Protein AF-0000000076061182 (afdb_homodimer)

Solvent-accessible surface area (backbone atoms only — not comparable to full-atom values): 11046 Å² total; per-residue (Å²): 130,83,68,65,7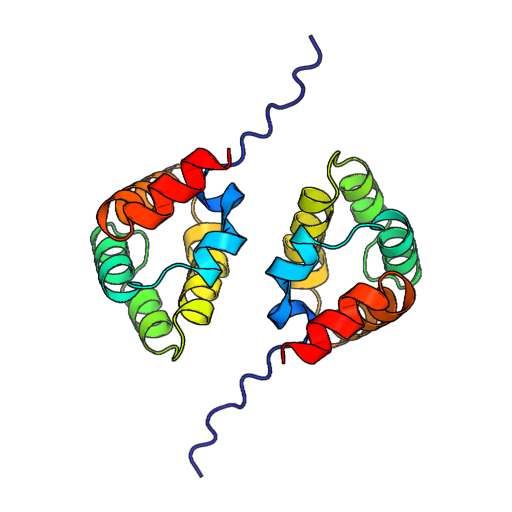2,78,78,76,68,52,69,68,67,69,39,37,57,56,47,32,70,60,59,78,61,56,63,66,50,53,54,48,33,41,72,69,62,61,36,51,70,68,55,47,55,56,43,65,67,43,87,47,61,44,60,30,39,49,51,42,49,70,37,53,58,55,73,34,54,71,68,51,51,51,52,52,47,54,50,38,51,67,73,37,38,68,58,47,55,54,54,61,67,72,103,129,81,70,64,74,78,78,76,66,54,69,70,68,70,41,37,56,57,50,32,70,62,60,78,62,55,64,66,50,52,53,49,34,40,72,66,61,62,37,50,72,67,55,49,55,58,43,67,68,43,88,47,60,45,59,32,40,48,52,40,50,71,37,53,59,57,73,34,54,71,68,51,50,51,51,52,48,54,49,38,52,68,73,37,40,69,59,48,55,55,54,63,66,73,103

Sequence (190 aa):
ESRTPNFYEHFVDKHQCDLIKRVSNIGPILDNLLKEQIIQREDYDTIRAIPTTQEKMRTLYSGPLNAGGHACKDIFYKILEEDESFLVADLKRTEESRTPNFYEHFVDKHQCDLIKRVSNIGPILDNLLKEQIIQREDYDTIRAIPTTQEKMRTLYSGPLNAGGHACKDIFYKILEEDESFLVADLKRTE

pLDDT: mean 92.07, std 14.81, range [29.94, 98.75]

InterPro domains:
  IPR001315 CARD domain [PF00619] (10-92)
  IPR001315 CARD domain [PS50209] (4-95)
  IPR011029 Death-like domain superfamily [G3DSA:1.10.533.10] (10-93)
  IPR011029 Death-like domain superfamily [SSF47986] (10-91)
  IPR033516 CARD8/ASC/NALP1, CARD domain [cd08330] (10-92)
  IPR051249 NLRP Inflammasome [PTHR46985] (9-92)

Radius of gyration: 17.83 Å; Cα contacts (8 Å, |Δi|>4): 142; chains: 2; bounding box: 64×46×38 Å

Secondary structure (DSSP, 8-state):
----------HHHHTHHHHHHH---HHHHHHHHHHTTSS-HHHHHHHHTSS-HHHHHHHHHHTHHHHS-HHHHHHHHHHHHHHSHHHHHHHHHT-/----------HHHHTHHHHHHH---HHHHHHHHHHTTSS-HHHHHHHHTSS-HHHHHHHHHHTHHHHS-HHHHHHHHHHHHHHSHHHHHHHHHT-

Nearest PDB structures (foldseek):
  5gpq-assembly1_A  TM=9.629E-01  e=6.741E-05  Escherichia coli O157:H7
  6k9f-assembly1_B  TM=9.409E-01  e=1.396E-03  Homo sapiens
  4irl-assembly3_C  TM=9.350E-01  e=4.044E-03  Escherichia coli K-12
  2nz7-assembly1_B  TM=8.227E-01  e=4.426E-02  Homo sapiens
  4jqw-assembly1_A  TM=7.868E-01  e=4.196E-02  Homo sapiens

Structure (mmCIF, N/CA/C/O backbone):
data_AF-0000000076061182-model_v1
#
loop_
_entity.id
_entity.type
_entity.pdbx_description
1 polymer 'CARD domain-containing protein'
#
loop_
_atom_site.group_PDB
_atom_site.id
_atom_site.type_symbol
_atom_site.label_atom_id
_atom_site.label_alt_id
_atom_site.label_comp_id
_atom_site.label_asym_id
_atom_site.label_entity_id
_atom_site.label_seq_id
_atom_site.pdbx_PDB_ins_code
_atom_site.Cartn_x
_atom_site.Cartn_y
_atom_site.Cartn_z
_atom_site.occupancy
_atom_site.B_iso_or_equiv
_atom_site.auth_seq_id
_atom_site.auth_comp_id
_atom_site.auth_asym_id
_atom_site.auth_atom_id
_atom_site.pdbx_PDB_model_num
ATOM 1 N N . GLU A 1 1 ? -33.438 6.055 0.742 1 30.08 1 GLU A N 1
ATOM 2 C CA . GLU A 1 1 ? -32.5 4.953 0.972 1 30.08 1 GLU A CA 1
ATOM 3 C C . GLU A 1 1 ? -31.078 5.355 0.634 1 30.08 1 GLU A C 1
ATOM 5 O O . GLU A 1 1 ? -30.766 5.621 -0.527 1 30.08 1 GLU A O 1
ATOM 10 N N . SER A 1 2 ? -30.438 6.176 1.339 1 36.31 2 SER A N 1
ATOM 11 C CA . SER A 1 2 ? -29.156 6.852 1.143 1 36.31 2 SER A CA 1
ATOM 12 C C . SER A 1 2 ? -28.047 5.852 0.83 1 36.31 2 SER A C 1
ATOM 14 O O . SER A 1 2 ? -27.766 4.961 1.634 1 36.31 2 SER A O 1
ATOM 16 N N . ARG A 1 3 ? -28.125 5.242 -0.278 1 34.81 3 ARG A N 1
ATOM 17 C CA . ARG A 1 3 ? -27.219 4.207 -0.764 1 34.81 3 ARG A CA 1
ATOM 18 C C . ARG A 1 3 ? -25.781 4.52 -0.387 1 34.81 3 ARG A C 1
ATOM 20 O O . ARG A 1 3 ? -25.172 5.441 -0.94 1 34.81 3 ARG A O 1
ATOM 27 N N . THR A 1 4 ? -25.469 4.625 0.819 1 43.97 4 THR A N 1
ATOM 28 C CA . THR A 1 4 ? -24.047 4.652 1.097 1 43.97 4 THR A CA 1
ATOM 29 C C . THR A 1 4 ? -23.281 3.77 0.11 1 43.97 4 THR A C 1
ATOM 31 O O . THR A 1 4 ? -23.594 2.586 -0.038 1 43.97 4 THR A O 1
ATOM 34 N N . PRO A 1 5 ? -22.938 4.262 -1.044 1 46.81 5 PRO A N 1
ATOM 35 C CA . PRO A 1 5 ? -22.281 3.396 -2.025 1 46.81 5 PRO A CA 1
ATOM 36 C C . PRO A 1 5 ? -21.391 2.338 -1.378 1 46.81 5 PRO A C 1
ATOM 38 O O . PRO A 1 5 ? -20.609 2.65 -0.473 1 46.81 5 PRO A O 1
ATOM 41 N N . ASN A 1 6 ? -21.953 1.171 -1.097 1 49.09 6 ASN A N 1
ATOM 42 C CA . ASN A 1 6 ? -21.188 0.032 -0.587 1 49.09 6 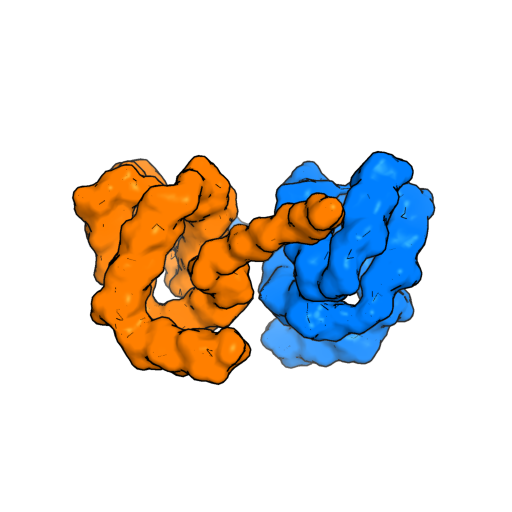ASN A CA 1
ATOM 43 C C . ASN A 1 6 ? -19.812 -0.058 -1.232 1 49.09 6 ASN A C 1
ATOM 45 O O . ASN A 1 6 ? -19.703 -0.317 -2.432 1 49.09 6 ASN A O 1
ATOM 49 N N . PHE A 1 7 ? -18.859 0.941 -0.959 1 56.59 7 PHE A N 1
ATOM 50 C CA . PHE A 1 7 ? -17.516 0.885 -1.534 1 56.59 7 PHE A CA 1
ATOM 51 C C . PHE A 1 7 ? -16.891 -0.479 -1.294 1 56.59 7 PHE A C 1
ATOM 53 O O . PHE A 1 7 ? -16.422 -0.767 -0.189 1 56.59 7 PHE A O 1
ATOM 60 N N . TYR A 1 8 ? -17.5 -1.495 -1.888 1 69.75 8 TYR A N 1
ATOM 61 C CA . TYR A 1 8 ? -16.906 -2.824 -1.788 1 69.75 8 TYR A CA 1
ATOM 62 C C . TYR A 1 8 ? -15.438 -2.793 -2.189 1 69.75 8 TYR A C 1
ATOM 64 O O . TYR A 1 8 ? -15.094 -2.34 -3.285 1 69.75 8 TYR A O 1
ATOM 72 N N . GLU A 1 9 ? -14.594 -2.883 -1.235 1 87.19 9 GLU A N 1
ATOM 73 C CA . GLU A 1 9 ? -13.164 -3.037 -1.488 1 87.19 9 GLU A CA 1
ATOM 74 C C . GLU A 1 9 ? -12.797 -4.504 -1.713 1 87.19 9 GLU A C 1
ATOM 76 O O . GLU A 1 9 ? -13.195 -5.371 -0.934 1 87.19 9 GLU A O 1
ATOM 81 N N . HIS A 1 10 ? -12.242 -4.789 -2.84 1 93.62 10 HIS A N 1
ATOM 82 C CA . HIS A 1 10 ? -11.844 -6.156 -3.148 1 93.62 10 HIS A CA 1
ATOM 83 C C . HIS A 1 10 ? -10.875 -6.695 -2.102 1 93.62 10 HIS A C 1
ATOM 85 O O . HIS A 1 10 ? -10.023 -5.957 -1.598 1 93.62 10 HIS A O 1
ATOM 91 N N . PHE A 1 11 ? -10.945 -7.965 -1.829 1 96.19 11 PHE A N 1
ATOM 92 C CA . PHE A 1 11 ? -10.156 -8.648 -0.812 1 96.19 11 PHE A CA 1
ATOM 93 C C . PHE A 1 11 ? -8.68 -8.328 -0.971 1 96.19 11 PHE A C 1
ATOM 95 O O . PHE A 1 11 ? -7.996 -8.016 0.009 1 96.19 11 PHE A O 1
ATOM 102 N N . VAL A 1 12 ? -8.148 -8.32 -2.195 1 97.38 12 VAL A N 1
ATOM 103 C CA . VAL A 1 12 ? -6.707 -8.172 -2.396 1 97.38 12 VAL A CA 1
ATOM 104 C C . VAL A 1 12 ? -6.316 -6.707 -2.227 1 97.38 12 VAL A C 1
ATOM 106 O O . VAL A 1 12 ? -5.148 -6.395 -1.967 1 97.38 12 VAL A O 1
ATOM 109 N N . ASP A 1 13 ? -7.266 -5.82 -2.455 1 93.69 13 ASP A N 1
ATOM 110 C CA . ASP A 1 13 ? -7 -4.414 -2.17 1 93.69 13 ASP A CA 1
ATOM 111 C C . ASP A 1 13 ? -7.039 -4.141 -0.668 1 93.69 13 ASP A C 1
ATOM 113 O O . ASP A 1 13 ? -6.195 -3.41 -0.142 1 93.69 13 ASP A O 1
ATOM 117 N N . LYS A 1 14 ? -8.023 -4.766 -0.084 1 92.5 14 LYS A N 1
ATOM 118 C CA . LYS A 1 14 ? -8.195 -4.594 1.354 1 92.5 14 LYS A CA 1
ATOM 119 C C . LYS A 1 14 ? -6.957 -5.059 2.117 1 92.5 14 LYS A C 1
ATOM 121 O O . LYS A 1 14 ? -6.574 -4.449 3.117 1 92.5 14 LYS A O 1
ATOM 126 N N . HIS A 1 15 ? -6.352 -6.047 1.702 1 96.88 15 HIS A N 1
ATOM 127 C CA . HIS A 1 15 ? -5.234 -6.648 2.42 1 96.88 15 HIS A CA 1
ATOM 128 C C . HIS A 1 15 ? -3.918 -6.414 1.686 1 96.88 15 HIS A C 1
ATOM 130 O O . HIS A 1 15 ? -2.977 -7.195 1.822 1 96.88 15 HIS A O 1
ATOM 136 N N . GLN A 1 16 ? -3.879 -5.375 0.89 1 96.5 16 GLN A N 1
ATOM 137 C CA . GLN A 1 16 ? -2.703 -5.062 0.084 1 96.5 16 GLN A CA 1
ATOM 138 C C . GLN A 1 16 ? -1.442 -5.027 0.942 1 96.5 16 GLN A C 1
ATOM 140 O O . GLN A 1 16 ? -0.442 -5.668 0.609 1 96.5 16 GLN A O 1
ATOM 145 N N . CYS A 1 17 ? -1.45 -4.336 2.074 1 96.5 17 CYS A N 1
ATOM 146 C CA . CYS A 1 17 ? -0.283 -4.195 2.938 1 96.5 17 CYS A CA 1
ATOM 147 C C . CYS A 1 17 ? 0.179 -5.551 3.457 1 96.5 17 CYS A C 1
ATOM 149 O O . CYS A 1 17 ? 1.37 -5.863 3.412 1 96.5 17 CYS A O 1
ATOM 151 N N . ASP A 1 18 ? -0.753 -6.402 3.869 1 97.44 18 ASP A N 1
ATOM 152 C CA . ASP A 1 18 ? -0.406 -7.738 4.352 1 97.44 18 ASP A CA 1
ATOM 153 C C . ASP A 1 18 ? 0.2 -8.586 3.234 1 97.44 18 ASP A C 1
ATOM 155 O O . ASP A 1 18 ? 1.177 -9.305 3.453 1 97.44 18 ASP A O 1
ATOM 159 N N . LEU A 1 19 ? -0.35 -8.477 2.137 1 98.31 19 LEU A N 1
ATOM 160 C CA . LEU A 1 19 ? 0.136 -9.266 1.01 1 98.31 19 LEU A CA 1
ATOM 161 C C . LEU A 1 19 ? 1.541 -8.828 0.607 1 98.31 19 LEU A C 1
ATOM 163 O O . LEU A 1 19 ? 2.4 -9.672 0.334 1 98.31 19 LEU A O 1
ATOM 167 N N . ILE A 1 20 ? 1.807 -7.594 0.606 1 97.88 20 ILE A N 1
ATOM 168 C CA . ILE A 1 20 ? 3.125 -7.066 0.268 1 97.88 20 ILE A CA 1
ATOM 169 C C . ILE A 1 20 ? 4.152 -7.551 1.29 1 97.88 20 ILE A C 1
ATOM 171 O O . ILE A 1 20 ? 5.277 -7.895 0.93 1 97.88 20 ILE A O 1
ATOM 175 N N . LYS A 1 21 ? 3.742 -7.641 2.443 1 96.81 21 LYS A N 1
ATOM 176 C CA . LYS A 1 21 ? 4.691 -7.941 3.512 1 96.81 21 LYS A CA 1
ATOM 177 C C . LYS A 1 21 ? 4.84 -9.445 3.707 1 96.81 21 LYS A C 1
ATOM 179 O O . LYS A 1 21 ? 5.902 -9.922 4.113 1 96.81 21 LYS A O 1
ATOM 184 N N . ARG A 1 22 ? 3.85 -10.148 3.422 1 98.06 22 ARG A N 1
ATOM 185 C CA . ARG A 1 22 ? 3.828 -11.5 3.971 1 98.06 22 ARG A CA 1
ATOM 186 C C . ARG A 1 22 ? 3.883 -12.547 2.857 1 98.06 22 ARG A C 1
ATOM 188 O O . ARG A 1 22 ? 4.172 -13.719 3.111 1 98.06 22 ARG A O 1
ATOM 195 N N . VAL A 1 23 ? 3.555 -12.164 1.676 1 98.38 23 VAL A N 1
ATOM 196 C CA . VAL A 1 23 ? 3.711 -13.125 0.59 1 98.38 23 VAL A CA 1
ATOM 197 C C . VAL A 1 23 ? 5.152 -13.625 0.549 1 98.38 23 VAL A C 1
ATOM 199 O O . VAL A 1 23 ? 6.094 -12.844 0.66 1 98.38 23 VAL A O 1
ATOM 202 N N . SER A 1 24 ? 5.352 -14.93 0.356 1 96.25 24 SER A N 1
ATOM 203 C CA . SER A 1 24 ? 6.68 -15.531 0.365 1 96.25 24 SER A CA 1
ATOM 204 C C . SER A 1 24 ? 7.008 -16.172 -0.982 1 96.25 24 SER A C 1
ATOM 206 O O . SER A 1 24 ? 8.141 -16.078 -1.455 1 96.25 24 SER A O 1
ATOM 208 N N . ASN A 1 25 ? 6.07 -16.797 -1.626 1 95.62 25 ASN A N 1
ATOM 209 C CA . ASN A 1 25 ? 6.297 -17.562 -2.854 1 95.62 25 ASN A CA 1
ATOM 210 C C . ASN A 1 25 ? 5.895 -16.75 -4.086 1 95.62 25 ASN A C 1
ATOM 212 O O . ASN A 1 25 ? 5.074 -17.203 -4.887 1 95.62 25 ASN A O 1
ATOM 216 N N . ILE A 1 26 ? 6.582 -15.727 -4.355 1 98 26 ILE A N 1
ATOM 217 C CA . ILE A 1 26 ? 6.211 -14.797 -5.418 1 98 26 ILE A CA 1
ATOM 218 C C . ILE A 1 26 ? 6.508 -15.422 -6.777 1 98 26 ILE A C 1
ATOM 220 O O . ILE A 1 26 ? 5.844 -15.109 -7.77 1 98 26 ILE A O 1
ATOM 224 N N . GLY A 1 27 ? 7.457 -16.328 -6.875 1 97.5 27 GLY A N 1
ATOM 225 C CA . GLY A 1 27 ? 7.805 -16.969 -8.133 1 97.5 27 GLY A CA 1
ATOM 226 C C . GLY A 1 27 ? 6.625 -17.656 -8.789 1 97.5 27 GLY A C 1
ATOM 227 O O . GLY A 1 27 ? 6.195 -17.266 -9.875 1 97.5 27 GLY A O 1
ATOM 228 N N . PRO A 1 28 ? 6.09 -18.672 -8.117 1 98.31 28 PRO A N 1
ATOM 229 C CA . PRO A 1 28 ? 4.906 -19.344 -8.656 1 98.31 28 PRO A CA 1
ATOM 230 C C . PRO A 1 28 ? 3.75 -18.391 -8.922 1 98.31 28 PRO A C 1
ATOM 232 O O . PRO A 1 28 ? 3 -18.578 -9.891 1 98.31 28 PRO A O 1
ATOM 235 N N . ILE A 1 29 ? 3.58 -17.406 -8.148 1 98.69 29 ILE A N 1
ATOM 236 C CA . ILE A 1 29 ? 2.518 -16.438 -8.344 1 98.69 29 ILE A CA 1
ATOM 237 C C . ILE A 1 29 ? 2.725 -15.711 -9.672 1 98.69 29 ILE A C 1
ATOM 239 O O . ILE A 1 29 ? 1.799 -15.602 -10.484 1 98.69 29 ILE A O 1
ATOM 243 N N . LEU A 1 30 ? 3.92 -15.266 -9.914 1 98.56 30 LEU A N 1
ATOM 244 C CA . LEU A 1 30 ? 4.23 -14.586 -11.164 1 98.56 30 LEU A CA 1
ATOM 245 C C . LEU A 1 30 ? 4.023 -15.516 -12.359 1 98.56 30 LEU A C 1
ATOM 247 O O . LEU A 1 30 ? 3.506 -15.094 -13.398 1 98.56 30 LEU A O 1
ATOM 251 N N . ASP A 1 31 ? 4.438 -16.766 -12.203 1 98.69 31 ASP A N 1
ATOM 252 C CA . ASP A 1 31 ? 4.234 -17.734 -13.273 1 98.69 31 ASP A CA 1
ATOM 253 C C . ASP A 1 31 ? 2.754 -17.875 -13.617 1 98.69 31 ASP A C 1
ATOM 255 O O . ASP A 1 31 ? 2.387 -17.922 -14.789 1 98.69 31 ASP A O 1
ATOM 259 N N . ASN A 1 32 ? 1.961 -17.906 -12.641 1 98.75 32 ASN A N 1
ATOM 260 C CA . ASN A 1 32 ? 0.53 -18.109 -12.852 1 98.75 32 ASN A CA 1
ATOM 261 C C . ASN A 1 32 ? -0.137 -16.828 -13.375 1 98.75 32 ASN A C 1
ATOM 263 O O . ASN A 1 32 ? -1.062 -16.906 -14.188 1 98.75 32 ASN A O 1
ATOM 267 N N . LEU A 1 33 ? 0.296 -15.703 -12.938 1 98.56 33 LEU A N 1
ATOM 268 C CA . LEU A 1 33 ? -0.218 -14.453 -13.484 1 98.56 33 LEU A CA 1
ATOM 269 C C . LEU A 1 33 ? 0.091 -14.336 -14.977 1 98.56 33 LEU A C 1
ATOM 271 O O . LEU A 1 33 ? -0.728 -13.836 -15.742 1 98.56 33 LEU A O 1
ATOM 275 N N . LEU A 1 34 ? 1.288 -14.805 -15.32 1 98.69 34 LEU A N 1
ATOM 276 C CA . LEU A 1 34 ? 1.665 -14.82 -16.734 1 98.69 34 LEU A CA 1
ATOM 277 C C . LEU A 1 34 ? 0.779 -15.781 -17.516 1 98.69 34 LEU A C 1
ATOM 279 O O . LEU A 1 34 ? 0.284 -15.43 -18.594 1 98.69 34 LEU A O 1
ATOM 283 N N . LYS A 1 35 ? 0.639 -16.891 -16.953 1 98.56 35 LYS A N 1
ATOM 284 C CA . LYS A 1 35 ? -0.192 -17.906 -17.594 1 98.56 35 LYS A CA 1
ATOM 285 C C . LYS A 1 35 ? -1.616 -17.406 -17.797 1 98.56 35 LYS A C 1
ATOM 287 O O . LYS A 1 35 ? -2.227 -17.672 -18.844 1 98.56 35 LYS A O 1
ATOM 292 N N . GLU A 1 36 ? -2.139 -16.672 -16.859 1 98.25 36 GLU A N 1
ATOM 293 C CA . GLU A 1 36 ? -3.504 -16.156 -16.922 1 98.25 36 GLU A CA 1
ATOM 294 C C . GLU A 1 36 ? -3.574 -14.844 -17.688 1 98.25 36 GLU A C 1
ATOM 296 O O . GLU A 1 36 ? -4.637 -14.219 -17.766 1 98.25 36 GLU A O 1
ATOM 301 N N . GLN A 1 37 ? -2.574 -14.406 -18.141 1 97.12 37 GLN A N 1
ATOM 302 C CA . GLN A 1 37 ? -2.459 -13.227 -18.984 1 97.12 37 GLN A CA 1
ATOM 303 C C . GLN A 1 37 ? -2.822 -11.961 -18.219 1 97.12 37 GLN A C 1
ATOM 305 O O . GLN A 1 37 ? -3.352 -11.008 -18.797 1 97.12 37 GLN A O 1
ATOM 310 N N . ILE A 1 38 ? -2.594 -12.055 -16.953 1 97.81 38 ILE A N 1
ATOM 311 C CA . ILE A 1 38 ? -2.748 -10.867 -16.109 1 97.81 38 ILE A CA 1
ATOM 312 C C . ILE A 1 38 ? -1.541 -9.945 -16.297 1 97.81 38 ILE A C 1
ATOM 314 O O . ILE A 1 38 ? -1.675 -8.727 -16.25 1 97.81 38 ILE A O 1
ATOM 318 N N . ILE A 1 39 ? -0.396 -10.547 -16.422 1 98.19 39 ILE A N 1
ATOM 319 C CA . ILE A 1 39 ? 0.812 -9.82 -16.797 1 98.19 39 ILE A CA 1
ATOM 320 C C . ILE A 1 39 ? 1.382 -10.406 -18.094 1 98.19 39 ILE A C 1
ATOM 322 O O . ILE A 1 39 ? 1.119 -11.562 -18.422 1 98.19 39 ILE A O 1
ATOM 326 N N . GLN A 1 40 ? 2.027 -9.656 -18.828 1 97.62 40 GLN A N 1
ATOM 327 C CA . GLN A 1 40 ? 2.709 -10.102 -20.047 1 97.62 40 GLN A CA 1
ATOM 328 C C . GLN A 1 40 ? 4.172 -10.43 -19.766 1 97.62 40 GLN A C 1
ATOM 330 O O . GLN A 1 40 ? 4.684 -10.125 -18.688 1 97.62 40 GLN A O 1
ATOM 335 N N . ARG A 1 41 ? 4.789 -10.953 -20.766 1 97.75 41 ARG A N 1
ATOM 336 C CA . ARG A 1 41 ? 6.172 -11.398 -20.641 1 97.75 41 ARG A CA 1
ATOM 337 C C . ARG A 1 41 ? 7.074 -10.242 -20.219 1 97.75 41 ARG A C 1
ATOM 339 O O . ARG A 1 41 ? 7.969 -10.422 -19.375 1 97.75 41 ARG A O 1
ATOM 346 N N . GLU A 1 42 ? 6.812 -9.047 -20.688 1 97.06 42 GLU A N 1
ATOM 347 C CA . GLU A 1 42 ? 7.641 -7.895 -20.359 1 97.06 42 GLU A CA 1
ATOM 348 C C . GLU A 1 42 ? 7.547 -7.566 -18.859 1 97.06 42 GLU A C 1
ATOM 350 O O . GLU A 1 42 ? 8.57 -7.359 -18.203 1 97.06 42 GLU A O 1
ATOM 355 N N . ASP A 1 43 ? 6.297 -7.555 -18.391 1 97.06 43 ASP A N 1
ATOM 356 C CA . ASP A 1 43 ? 6.094 -7.316 -16.969 1 97.06 43 ASP A CA 1
ATOM 357 C C . ASP A 1 43 ? 6.734 -8.422 -16.125 1 97.06 43 ASP A C 1
ATOM 359 O O . ASP A 1 43 ? 7.387 -8.148 -15.117 1 97.06 43 ASP A O 1
ATOM 363 N N . TYR A 1 44 ? 6.566 -9.555 -16.547 1 97.88 44 TYR A N 1
ATOM 364 C CA . TYR A 1 44 ? 7.105 -10.719 -15.852 1 97.88 44 TYR A CA 1
ATOM 365 C C . TYR A 1 44 ? 8.617 -10.609 -15.688 1 97.88 44 TYR A C 1
ATOM 367 O O . TYR A 1 44 ? 9.141 -10.734 -14.578 1 97.88 44 TYR A O 1
ATOM 375 N N . ASP A 1 45 ? 9.32 -10.352 -16.703 1 98 45 ASP A N 1
ATOM 376 C CA . ASP A 1 45 ? 10.773 -10.273 -16.688 1 98 45 ASP A CA 1
ATOM 377 C C . ASP A 1 45 ? 11.258 -9.117 -15.812 1 98 45 ASP A C 1
ATOM 379 O O . ASP A 1 45 ? 12.227 -9.258 -15.07 1 98 45 ASP A O 1
ATOM 383 N N . THR A 1 46 ? 10.562 -8.047 -15.961 1 97.38 46 THR A N 1
ATOM 384 C CA . THR A 1 46 ? 10.922 -6.871 -15.18 1 97.38 46 THR A CA 1
ATOM 385 C C . THR A 1 46 ? 10.742 -7.137 -13.688 1 97.38 46 THR A C 1
ATOM 387 O O . THR A 1 46 ? 11.625 -6.824 -12.883 1 97.38 46 THR A O 1
ATOM 390 N N . ILE A 1 47 ? 9.633 -7.738 -13.32 1 97.69 47 ILE A N 1
ATOM 391 C CA . ILE A 1 47 ? 9.328 -7.98 -11.906 1 97.69 47 ILE A CA 1
ATOM 392 C C . ILE A 1 47 ? 10.234 -9.086 -11.367 1 97.69 47 ILE A C 1
ATOM 394 O O . ILE A 1 47 ? 10.727 -9 -10.242 1 97.69 47 ILE A O 1
ATOM 398 N N . ARG A 1 48 ? 10.523 -10.031 -12.172 1 97.62 48 ARG A N 1
ATOM 399 C CA . ARG A 1 48 ? 11.375 -11.141 -11.766 1 97.62 48 ARG A CA 1
ATOM 400 C C . ARG A 1 48 ? 12.789 -10.664 -11.438 1 97.62 48 ARG A C 1
ATOM 402 O O . ARG A 1 48 ? 13.461 -11.234 -10.578 1 97.62 48 ARG A O 1
ATOM 409 N N . ALA A 1 49 ? 13.219 -9.641 -12.031 1 97.19 49 ALA A N 1
ATOM 410 C CA . ALA A 1 49 ? 14.578 -9.141 -11.859 1 97.19 49 ALA A CA 1
ATOM 411 C C . ALA A 1 49 ? 14.711 -8.352 -10.555 1 97.19 49 ALA A C 1
ATOM 413 O O . ALA A 1 49 ? 15.828 -8.086 -10.094 1 97.19 49 ALA A O 1
ATOM 414 N N . ILE A 1 50 ? 13.625 -7.984 -10.016 1 95.56 50 ILE A N 1
ATOM 415 C CA . ILE A 1 50 ? 13.633 -7.246 -8.758 1 95.56 50 ILE A CA 1
ATOM 416 C C . ILE A 1 50 ? 14.117 -8.156 -7.629 1 95.56 50 ILE A C 1
ATOM 418 O O . ILE A 1 50 ? 13.688 -9.305 -7.523 1 95.56 50 ILE A O 1
ATOM 422 N N . PRO A 1 51 ? 15 -7.641 -6.859 1 94.38 51 PRO A N 1
ATOM 423 C CA . PRO A 1 51 ? 15.68 -8.523 -5.914 1 94.38 51 PRO A CA 1
ATOM 424 C C . PRO A 1 51 ? 14.758 -9.031 -4.805 1 94.38 51 PRO A C 1
ATOM 426 O O . PRO A 1 51 ? 14.852 -10.188 -4.398 1 94.38 51 PRO A O 1
ATOM 429 N N . THR A 1 52 ? 13.875 -8.211 -4.148 1 94.25 52 THR A N 1
ATOM 430 C CA . THR A 1 52 ? 13.109 -8.625 -2.977 1 94.25 52 THR A CA 1
ATOM 431 C C . THR A 1 52 ? 11.656 -8.891 -3.346 1 94.25 52 THR A C 1
ATOM 433 O O . THR A 1 52 ? 11.109 -8.234 -4.238 1 94.25 52 THR A O 1
ATOM 436 N N . THR A 1 53 ? 11.047 -9.836 -2.566 1 97.06 53 THR A N 1
ATOM 437 C CA . THR A 1 53 ? 9.648 -10.195 -2.773 1 97.06 53 THR A CA 1
ATOM 438 C C . THR A 1 53 ? 8.734 -9 -2.496 1 97.06 53 THR A C 1
ATOM 440 O O . THR A 1 53 ? 7.754 -8.781 -3.207 1 97.06 53 THR A O 1
ATOM 443 N N . GLN A 1 54 ? 9.078 -8.281 -1.5 1 94.88 54 GLN A N 1
ATOM 444 C CA . GLN A 1 54 ? 8.258 -7.133 -1.143 1 94.88 54 GLN A CA 1
ATOM 445 C C . GLN A 1 54 ? 8.195 -6.121 -2.283 1 94.88 54 GLN A C 1
ATOM 447 O O . GLN A 1 54 ? 7.125 -5.609 -2.615 1 94.88 54 GLN A O 1
ATOM 452 N N . GLU A 1 55 ? 9.312 -5.859 -2.855 1 94.19 55 GLU A N 1
ATOM 453 C CA . GLU A 1 55 ? 9.352 -4.918 -3.971 1 94.19 55 GLU A CA 1
ATOM 454 C C . GLU A 1 55 ? 8.68 -5.5 -5.207 1 94.19 55 GLU A C 1
ATOM 456 O O . GLU A 1 55 ? 8.062 -4.77 -5.988 1 94.19 55 GLU A O 1
ATOM 461 N N . LYS A 1 56 ? 8.797 -6.781 -5.418 1 97.19 56 LYS A N 1
ATOM 462 C CA . LYS A 1 56 ? 8.055 -7.426 -6.5 1 97.19 56 LYS A CA 1
ATOM 463 C C . LYS A 1 56 ? 6.547 -7.234 -6.324 1 97.19 56 LYS A C 1
ATOM 465 O O . LYS A 1 56 ? 5.848 -6.871 -7.27 1 97.19 56 LYS A O 1
ATOM 470 N N . MET A 1 57 ? 6.066 -7.414 -5.109 1 97.69 57 MET A N 1
ATOM 471 C CA . MET A 1 57 ? 4.648 -7.258 -4.793 1 97.69 57 MET A CA 1
ATOM 472 C C . MET A 1 57 ? 4.207 -5.809 -4.98 1 97.69 57 MET A C 1
ATOM 474 O O . MET A 1 57 ? 3.135 -5.551 -5.527 1 97.69 57 MET A O 1
ATOM 478 N N . ARG A 1 58 ? 5.023 -4.902 -4.527 1 94.75 58 ARG A N 1
ATOM 479 C CA . ARG A 1 58 ? 4.707 -3.486 -4.707 1 94.75 58 ARG A CA 1
ATOM 480 C C . ARG A 1 58 ? 4.586 -3.135 -6.184 1 94.75 58 ARG A C 1
ATOM 482 O O . ARG A 1 58 ? 3.682 -2.393 -6.578 1 94.75 58 ARG A O 1
ATOM 489 N N . THR A 1 59 ? 5.5 -3.672 -6.965 1 94.5 59 THR A N 1
ATOM 490 C CA . THR A 1 59 ? 5.484 -3.412 -8.398 1 94.5 59 THR A CA 1
ATOM 491 C C . THR A 1 59 ? 4.246 -4.02 -9.047 1 94.5 59 THR A C 1
ATOM 493 O O . THR A 1 59 ? 3.641 -3.416 -9.938 1 94.5 59 THR A O 1
ATOM 496 N N . LEU A 1 60 ? 3.84 -5.172 -8.633 1 97.19 60 LEU A N 1
ATOM 497 C CA . LEU A 1 60 ? 2.619 -5.809 -9.109 1 97.19 60 LEU A CA 1
ATOM 498 C C . LEU A 1 60 ? 1.398 -4.949 -8.805 1 97.19 60 LEU A C 1
ATOM 500 O O . LEU A 1 60 ? 0.56 -4.715 -9.68 1 97.19 60 LEU A O 1
ATOM 504 N N . TYR A 1 61 ? 1.322 -4.465 -7.605 1 95.12 61 TYR A N 1
ATOM 505 C CA . TYR A 1 61 ? 0.168 -3.693 -7.152 1 95.12 61 TYR A CA 1
ATOM 506 C C . TYR A 1 61 ? 0.126 -2.328 -7.828 1 95.12 61 TYR A C 1
ATOM 508 O O . TYR A 1 61 ? -0.953 -1.791 -8.094 1 95.12 61 TYR A O 1
ATOM 516 N N . SER A 1 62 ? 1.248 -1.773 -8.109 1 91.69 62 SER A N 1
ATOM 517 C CA . SER A 1 62 ? 1.299 -0.431 -8.672 1 91.69 62 SER A CA 1
ATOM 518 C C . SER A 1 62 ? 1.095 -0.464 -10.188 1 91.69 62 SER A C 1
ATOM 520 O O . SER A 1 62 ? 0.847 0.572 -10.805 1 91.69 62 SER A O 1
ATOM 522 N N . GLY A 1 63 ? 1.188 -1.552 -10.789 1 93.06 63 GLY A N 1
ATOM 523 C CA . GLY A 1 63 ? 1.069 -1.71 -12.234 1 93.06 63 GLY A CA 1
ATOM 524 C C . GLY A 1 63 ? -0.138 -2.531 -12.641 1 93.06 63 GLY A C 1
ATOM 525 O O . GLY A 1 63 ? -1.265 -2.033 -12.641 1 93.06 63 GLY A O 1
ATOM 526 N N . PRO A 1 64 ? 0.169 -3.779 -12.969 1 95.62 64 PRO A N 1
ATOM 527 C CA . PRO A 1 64 ? -0.885 -4.578 -13.594 1 95.62 64 PRO A CA 1
ATOM 528 C C . PRO A 1 64 ? -2.109 -4.75 -12.703 1 95.62 64 PRO A C 1
ATOM 530 O O . PRO A 1 64 ? -3.242 -4.762 -13.195 1 95.62 64 PRO A O 1
ATOM 533 N N . LEU A 1 65 ? -1.96 -4.926 -11.445 1 95.25 65 LEU A N 1
ATOM 534 C CA . LEU A 1 65 ? -3.094 -5.148 -10.547 1 95.25 65 LEU A CA 1
ATOM 535 C C . LEU A 1 65 ? -3.896 -3.865 -10.359 1 95.25 65 LEU A C 1
ATOM 537 O O . LEU A 1 65 ? -5.117 -3.912 -10.195 1 95.25 65 LEU A O 1
ATOM 541 N N . ASN A 1 66 ? -3.156 -2.803 -10.328 1 91 66 ASN A N 1
ATOM 542 C CA . ASN A 1 66 ? -3.83 -1.512 -10.234 1 91 66 ASN A CA 1
ATOM 543 C C . ASN A 1 66 ? -4.598 -1.185 -11.508 1 91 66 ASN A C 1
ATOM 545 O O . ASN A 1 66 ? -5.688 -0.612 -11.453 1 91 66 ASN A O 1
ATOM 549 N N . ALA A 1 67 ? -3.979 -1.474 -12.555 1 91.75 67 ALA A N 1
ATOM 550 C CA . ALA A 1 67 ? -4.574 -1.178 -13.852 1 91.75 67 ALA A CA 1
ATOM 551 C C . ALA A 1 67 ? -5.691 -2.166 -14.18 1 91.75 67 ALA A C 1
ATOM 553 O O . ALA A 1 67 ? -6.566 -1.873 -15 1 91.75 67 ALA A O 1
ATOM 554 N N . GLY A 1 68 ? -5.574 -3.225 -13.438 1 90.94 68 GLY A N 1
ATOM 555 C CA . GLY A 1 68 ? -6.555 -4.262 -13.727 1 90.94 68 GLY A CA 1
ATOM 556 C C . GLY A 1 68 ? -7.887 -4.031 -13.039 1 90.94 68 GLY A C 1
ATOM 557 O O . GLY A 1 68 ? -7.957 -3.336 -12.023 1 90.94 68 GLY A O 1
ATOM 558 N N . GLY A 1 69 ? -8.992 -4.441 -13.531 1 91.44 69 GLY A N 1
ATOM 559 C CA . GLY A 1 69 ? -10.328 -4.363 -12.961 1 91.44 69 GLY A CA 1
ATOM 560 C C . GLY A 1 69 ? -10.633 -5.492 -11.992 1 91.44 69 GLY A C 1
ATOM 561 O O . GLY A 1 69 ? -9.734 -6.246 -11.609 1 91.44 69 GLY A O 1
ATOM 562 N N . HIS A 1 70 ? -11.805 -5.539 -11.586 1 93.62 70 HIS A N 1
ATOM 563 C CA . HIS A 1 70 ? -12.266 -6.516 -10.609 1 93.62 70 HIS A CA 1
ATOM 564 C C . HIS A 1 70 ? -11.969 -7.941 -11.07 1 93.62 70 HIS A C 1
ATOM 566 O O . HIS A 1 70 ? -11.625 -8.797 -10.25 1 93.62 70 HIS A O 1
ATOM 572 N N . ALA A 1 71 ? -12.078 -8.164 -12.328 1 95.62 71 ALA A N 1
ATOM 573 C CA . ALA A 1 71 ? -11.836 -9.508 -12.859 1 95.62 71 ALA A CA 1
ATOM 574 C C . ALA A 1 71 ? -10.375 -9.914 -12.664 1 95.62 71 ALA A C 1
ATOM 576 O O . ALA A 1 71 ? -10.094 -11.07 -12.328 1 95.62 71 ALA A O 1
ATOM 577 N N . CYS A 1 72 ? -9.469 -8.992 -12.922 1 97.38 72 CYS A N 1
ATOM 578 C CA . CYS A 1 72 ? -8.047 -9.234 -12.695 1 97.38 72 CYS A CA 1
ATOM 579 C C . CYS A 1 72 ? -7.773 -9.57 -11.234 1 97.38 72 CYS A C 1
ATOM 581 O O . CYS A 1 72 ? -7.035 -10.516 -10.938 1 97.38 72 CYS A O 1
ATOM 583 N N . LYS A 1 73 ? -8.414 -8.875 -10.359 1 97.12 73 LYS A N 1
ATOM 584 C CA . LYS A 1 73 ? -8.227 -9.094 -8.93 1 97.12 73 LYS A CA 1
ATOM 585 C C . LYS A 1 73 ? -8.812 -10.438 -8.5 1 97.12 73 LYS A C 1
ATOM 587 O O . LYS A 1 73 ? -8.266 -11.109 -7.625 1 97.12 73 LYS A O 1
ATOM 592 N N . ASP A 1 74 ? -9.891 -10.836 -9.172 1 97.94 74 ASP A N 1
ATOM 593 C CA . ASP A 1 74 ? -10.453 -12.156 -8.914 1 97.94 74 ASP A CA 1
ATOM 594 C C . ASP A 1 74 ? -9.453 -13.258 -9.25 1 97.94 74 ASP A C 1
ATOM 596 O O . ASP A 1 74 ? -9.297 -14.211 -8.492 1 97.94 74 ASP A O 1
ATOM 600 N N . ILE A 1 75 ? -8.836 -13.094 -10.336 1 98.5 75 ILE A N 1
ATOM 601 C CA . ILE A 1 75 ? -7.871 -14.094 -10.781 1 98.5 75 ILE A CA 1
ATOM 602 C C . ILE A 1 75 ? -6.68 -14.117 -9.828 1 98.5 75 ILE A C 1
ATOM 604 O O . ILE A 1 75 ? -6.223 -15.188 -9.414 1 98.5 75 ILE A O 1
ATOM 608 N N . PHE A 1 76 ? -6.195 -12.93 -9.469 1 98.75 76 PHE A N 1
ATOM 609 C CA . PHE A 1 76 ? -5.09 -12.82 -8.523 1 98.75 76 PHE A CA 1
ATOM 610 C C . PHE A 1 76 ? -5.445 -13.477 -7.199 1 98.75 76 PHE A C 1
ATOM 612 O O . PHE A 1 76 ? -4.633 -14.219 -6.633 1 98.75 76 PHE A O 1
ATOM 619 N N . TYR A 1 77 ? -6.641 -13.211 -6.824 1 98.56 77 TYR A N 1
ATOM 620 C CA . TYR A 1 77 ? -7.105 -13.812 -5.578 1 98.56 77 TYR A CA 1
ATOM 621 C C . TYR A 1 77 ? -7.062 -15.336 -5.664 1 98.56 77 TYR A C 1
ATOM 623 O O . TYR A 1 77 ? -6.617 -16 -4.727 1 98.56 77 TYR A O 1
ATOM 631 N N . LYS A 1 78 ? -7.52 -15.906 -6.688 1 98.69 78 LYS A N 1
ATOM 632 C CA . LYS A 1 78 ? -7.523 -17.359 -6.875 1 98.69 78 LYS A CA 1
ATOM 633 C C . LYS A 1 78 ? -6.102 -17.906 -6.863 1 98.69 78 LYS A C 1
ATOM 635 O O . LYS A 1 78 ? -5.852 -18.969 -6.293 1 98.69 78 LYS A O 1
ATOM 640 N N . ILE A 1 79 ? -5.238 -17.219 -7.461 1 98.75 79 ILE A N 1
ATOM 641 C CA . ILE A 1 79 ? -3.836 -17.609 -7.48 1 98.75 79 ILE A CA 1
ATOM 642 C C . ILE A 1 79 ? -3.277 -17.609 -6.059 1 98.75 79 ILE A C 1
ATOM 644 O O . ILE A 1 79 ? -2.574 -18.531 -5.656 1 98.75 79 ILE A O 1
ATOM 648 N N . LEU A 1 80 ? -3.596 -16.609 -5.301 1 98.62 80 LEU A N 1
ATOM 649 C CA . LEU A 1 80 ? -3.152 -16.531 -3.912 1 98.62 80 LEU A CA 1
ATOM 650 C C . LEU A 1 80 ? -3.715 -17.703 -3.1 1 98.62 80 LEU A C 1
ATOM 652 O O . LEU A 1 80 ? -3.02 -18.266 -2.254 1 98.62 80 LEU A O 1
ATOM 656 N N . GLU A 1 81 ? -4.934 -17.969 -3.361 1 98.31 81 GLU A N 1
ATOM 6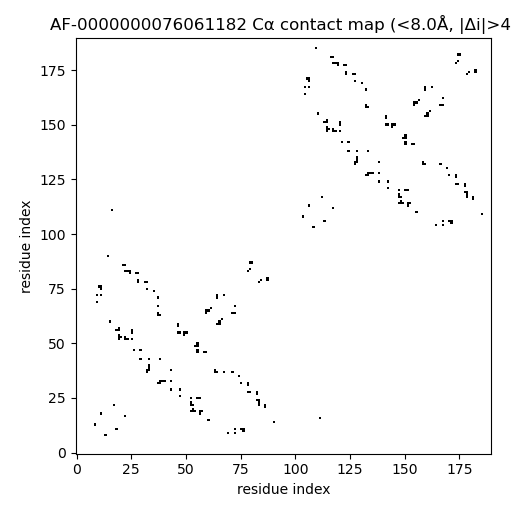57 C CA . GLU A 1 81 ? -5.562 -19.078 -2.639 1 98.31 81 GLU A CA 1
ATOM 658 C C . GLU A 1 81 ? -4.801 -20.375 -2.848 1 98.31 81 GLU A C 1
ATOM 660 O O . GLU A 1 81 ? -4.742 -21.219 -1.95 1 98.31 81 GLU A O 1
ATOM 665 N N . GLU A 1 82 ? -4.242 -20.5 -3.973 1 97.75 82 GLU A N 1
ATOM 666 C CA . GLU A 1 82 ? -3.516 -21.719 -4.316 1 97.75 82 GLU A CA 1
ATOM 667 C C . GLU A 1 82 ? -2.072 -21.656 -3.822 1 97.75 82 GLU A C 1
ATOM 669 O O . GLU A 1 82 ? -1.582 -22.594 -3.203 1 97.75 82 GLU A O 1
ATOM 674 N N . ASP A 1 83 ? -1.398 -20.594 -4.031 1 98.12 83 ASP A N 1
ATOM 675 C CA . ASP A 1 83 ? 0.042 -20.516 -3.812 1 98.12 83 ASP A CA 1
ATOM 676 C C . ASP A 1 83 ? 0.355 -20.016 -2.404 1 98.12 83 ASP A C 1
ATOM 678 O O . ASP A 1 83 ? 1.474 -20.188 -1.915 1 98.12 83 ASP A O 1
ATOM 682 N N . GLU A 1 84 ? -0.573 -19.344 -1.77 1 98.38 84 GLU A N 1
ATOM 683 C CA . GLU A 1 84 ? -0.427 -18.781 -0.428 1 98.38 84 GLU A CA 1
ATOM 684 C C . GLU A 1 84 ? -1.645 -19.094 0.437 1 98.38 84 GLU A C 1
ATOM 686 O O . GLU A 1 84 ? -2.225 -18.203 1.054 1 98.38 84 GLU A O 1
ATOM 691 N N . SER A 1 85 ? -2.016 -20.312 0.469 1 98.19 85 SER A N 1
ATOM 692 C CA . SER A 1 85 ? -3.271 -20.734 1.079 1 98.19 85 SER A CA 1
ATOM 693 C C . SER A 1 85 ? -3.318 -20.359 2.559 1 98.19 85 SER A C 1
ATOM 695 O O . SER A 1 85 ? -4.34 -19.891 3.055 1 98.19 85 SER A O 1
ATOM 697 N N . PHE A 1 86 ? -2.258 -20.594 3.285 1 98.06 86 PHE A N 1
ATOM 698 C CA . PHE A 1 86 ? -2.246 -20.297 4.715 1 98.06 86 PHE A CA 1
ATOM 699 C C . PHE A 1 86 ? -2.365 -18.812 4.973 1 98.06 86 PHE A C 1
ATOM 701 O O . PHE A 1 86 ? -3.076 -18.375 5.883 1 98.06 86 PHE A O 1
ATOM 708 N N . LEU A 1 87 ? -1.681 -18.109 4.16 1 98.31 87 LEU A N 1
ATOM 709 C CA . LEU A 1 87 ? -1.762 -16.656 4.301 1 98.31 87 LEU A CA 1
ATOM 710 C C . LEU A 1 87 ? -3.18 -16.156 4.035 1 98.31 87 LEU A C 1
ATOM 712 O O . LEU A 1 87 ? -3.719 -15.359 4.809 1 98.31 87 LEU A O 1
ATOM 716 N N . VAL A 1 88 ? -3.824 -16.578 3.01 1 98.38 88 VAL A N 1
ATOM 717 C CA . VAL A 1 88 ? -5.176 -16.172 2.65 1 98.38 88 VAL A CA 1
ATOM 718 C C . VAL A 1 88 ? -6.148 -16.547 3.768 1 98.38 88 VAL A C 1
ATOM 720 O O . VAL A 1 88 ? -7.023 -15.758 4.129 1 98.38 88 VAL A O 1
ATOM 723 N N . ALA A 1 89 ? -5.984 -17.781 4.242 1 98.06 89 ALA A N 1
ATOM 724 C CA . ALA A 1 89 ? -6.836 -18.219 5.344 1 98.06 89 ALA A CA 1
ATOM 725 C C . ALA A 1 89 ? -6.703 -17.281 6.547 1 98.06 89 ALA A C 1
ATOM 727 O O . ALA A 1 89 ? -7.699 -16.938 7.188 1 98.06 89 ALA A O 1
ATOM 728 N N . ASP A 1 90 ? -5.547 -16.938 6.867 1 98.12 90 ASP A N 1
ATOM 729 C CA . ASP A 1 90 ? -5.281 -16.047 7.992 1 98.12 90 ASP A CA 1
ATOM 730 C C . ASP A 1 90 ? -5.91 -14.68 7.77 1 98.12 90 ASP A C 1
ATOM 732 O O . ASP A 1 90 ? -6.516 -14.109 8.68 1 98.12 90 ASP A O 1
ATOM 736 N N . LEU A 1 91 ? -5.777 -14.188 6.578 1 97.44 91 LEU A N 1
ATOM 737 C CA . LEU A 1 91 ? -6.328 -12.875 6.258 1 97.44 91 LEU A CA 1
ATOM 738 C C . LEU A 1 91 ? -7.852 -12.898 6.305 1 97.44 91 LEU A C 1
ATOM 740 O O . LEU A 1 91 ? -8.477 -11.906 6.703 1 97.44 91 LEU A O 1
ATOM 744 N N . LYS A 1 92 ? -8.477 -13.961 5.918 1 96.56 92 LYS A N 1
ATOM 745 C CA . LYS A 1 92 ? -9.93 -14.094 5.973 1 96.56 92 LYS A CA 1
ATOM 746 C C . LYS A 1 92 ? -10.438 -14.023 7.41 1 96.56 92 LYS A C 1
ATOM 748 O O . LYS A 1 92 ? -11.547 -13.547 7.664 1 96.56 92 LYS A O 1
ATOM 753 N N . ARG A 1 93 ? -9.609 -14.422 8.305 1 95.06 93 ARG A N 1
ATOM 754 C CA . ARG A 1 93 ? -10 -14.414 9.711 1 95.06 93 ARG A CA 1
ATOM 755 C C . ARG A 1 93 ? -9.977 -12.992 10.266 1 95.06 93 ARG A C 1
ATOM 757 O O . ARG A 1 93 ? -10.609 -12.711 11.289 1 95.06 93 ARG A O 1
ATOM 764 N N . THR A 1 94 ? -9.195 -12.164 9.68 1 88.94 94 THR A N 1
ATOM 765 C CA . THR A 1 94 ? -9.086 -10.789 10.164 1 88.94 94 THR A CA 1
ATOM 766 C C . THR A 1 94 ? -10.203 -9.922 9.594 1 88.94 94 THR A C 1
ATOM 768 O O . THR A 1 94 ? -10.352 -8.758 9.969 1 88.94 94 THR A O 1
ATOM 771 N N . GLU A 1 95 ? -11 -10.336 8.711 1 79.44 95 GLU A N 1
ATOM 772 C CA . GLU A 1 95 ? -12.102 -9.578 8.133 1 79.44 95 GLU A CA 1
ATOM 773 C C . GLU A 1 95 ? -13.289 -9.508 9.094 1 79.44 95 GLU A C 1
ATOM 775 O O . GLU A 1 95 ? -13.508 -10.43 9.883 1 79.44 95 GLU 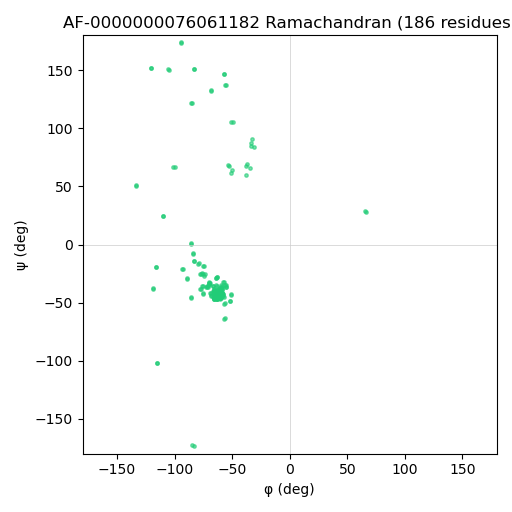A O 1
ATOM 780 N N . GLU B 1 1 ? 32.188 -0.497 -12.57 1 29.94 1 GLU B N 1
ATOM 781 C CA . GLU B 1 1 ? 31.5 -0.094 -11.352 1 29.94 1 GLU B CA 1
ATOM 782 C C . GLU B 1 1 ? 29.984 -0.196 -11.531 1 29.94 1 GLU B C 1
ATOM 784 O O . GLU B 1 1 ? 29.391 0.545 -12.32 1 29.94 1 GLU B O 1
ATOM 789 N N . SER B 1 2 ? 29.391 -1.297 -11.664 1 32.72 2 SER B N 1
ATOM 790 C CA . SER B 1 2 ? 27.984 -1.575 -11.961 1 32.72 2 SER B CA 1
ATOM 791 C C . SER B 1 2 ? 27.062 -0.862 -10.977 1 32.72 2 SER B C 1
ATOM 793 O O . SER B 1 2 ? 27.125 -1.106 -9.773 1 32.72 2 SER B O 1
ATOM 795 N N . ARG B 1 3 ? 27 0.47 -11.039 1 34.62 3 ARG B N 1
ATOM 796 C CA . ARG B 1 3 ? 26.141 1.272 -10.18 1 34.62 3 ARG B CA 1
ATOM 797 C C . ARG B 1 3 ? 24.828 0.542 -9.883 1 34.62 3 ARG B C 1
ATOM 799 O O . ARG B 1 3 ? 24.016 0.34 -10.781 1 34.62 3 ARG B O 1
ATOM 806 N N . THR B 1 4 ? 24.859 -0.466 -9.242 1 41.91 4 THR B N 1
ATOM 807 C CA . THR B 1 4 ? 23.578 -0.959 -8.734 1 41.91 4 THR B CA 1
ATOM 808 C C . THR B 1 4 ? 22.625 0.199 -8.453 1 41.91 4 THR B C 1
ATOM 810 O O . THR B 1 4 ? 22.969 1.118 -7.703 1 41.91 4 THR B O 1
ATOM 813 N N . PRO B 1 5 ? 21.938 0.657 -9.438 1 47.06 5 PRO B N 1
ATOM 814 C CA . PRO B 1 5 ? 21.125 1.858 -9.211 1 47.06 5 PRO B CA 1
ATOM 815 C C . PRO B 1 5 ? 20.562 1.926 -7.797 1 47.06 5 PRO B C 1
ATOM 817 O O . PRO B 1 5 ? 20 0.939 -7.305 1 47.06 5 PRO B O 1
ATOM 820 N N . ASN B 1 6 ? 21.312 2.477 -6.859 1 48.78 6 ASN B N 1
ATOM 821 C CA . ASN B 1 6 ? 20.859 2.697 -5.492 1 48.78 6 ASN B CA 1
ATOM 822 C C . ASN B 1 6 ? 19.391 3.107 -5.453 1 48.78 6 ASN B C 1
ATOM 824 O O . ASN B 1 6 ? 19.016 4.184 -5.938 1 48.78 6 ASN B O 1
ATOM 828 N N . PHE B 1 7 ? 18.422 2.131 -5.809 1 57.41 7 PHE B N 1
ATOM 829 C CA . PHE B 1 7 ? 17 2.447 -5.789 1 57.41 7 PHE B CA 1
ATOM 830 C C . PHE B 1 7 ? 16.594 3.062 -4.457 1 57.41 7 PHE B C 1
ATOM 832 O O . PHE B 1 7 ? 16.406 2.35 -3.467 1 57.41 7 PHE B O 1
ATOM 839 N N . TYR B 1 8 ? 17.203 4.211 -4.172 1 69.94 8 TYR B N 1
ATOM 840 C CA . TYR B 1 8 ? 16.797 4.906 -2.955 1 69.94 8 TYR B CA 1
ATOM 841 C C . TYR B 1 8 ? 15.281 5.027 -2.879 1 69.94 8 TYR B C 1
ATOM 843 O O . TYR B 1 8 ? 14.641 5.539 -3.805 1 69.94 8 TYR B O 1
ATOM 851 N N . GLU B 1 9 ? 14.711 4.242 -2.037 1 87.38 9 GLU B N 1
ATOM 852 C CA . GLU B 1 9 ? 13.289 4.375 -1.735 1 87.38 9 GLU B CA 1
ATOM 853 C C . GLU B 1 9 ? 13.055 5.414 -0.642 1 87.38 9 GLU B C 1
ATOM 855 O O . GLU B 1 9 ? 13.711 5.383 0.401 1 87.38 9 GLU B O 1
ATOM 860 N N . HIS B 1 10 ? 12.289 6.414 -0.951 1 93.75 10 HIS B N 1
ATOM 861 C CA . HIS B 1 10 ? 11.992 7.453 0.028 1 93.75 10 HIS B CA 1
ATOM 862 C C . HIS B 1 10 ? 11.359 6.859 1.283 1 93.75 10 HIS B C 1
ATOM 864 O O . HIS B 1 10 ? 10.57 5.914 1.199 1 93.75 10 HIS B O 1
ATOM 870 N N . PHE B 1 11 ? 11.633 7.43 2.406 1 96.31 11 PHE B N 1
ATOM 871 C CA . PHE B 1 11 ? 11.188 6.969 3.715 1 96.31 11 PHE B CA 1
ATOM 872 C C . PHE B 1 11 ? 9.68 6.723 3.715 1 96.31 11 PHE B C 1
ATOM 874 O O . PHE B 1 11 ? 9.219 5.691 4.207 1 96.31 11 PHE B O 1
ATOM 881 N N . VAL B 1 12 ? 8.883 7.617 3.135 1 97.44 12 VAL B N 1
ATOM 882 C CA . VAL B 1 12 ? 7.43 7.512 3.234 1 97.44 12 VAL B CA 1
ATOM 883 C C . VAL B 1 12 ? 6.922 6.43 2.285 1 97.44 12 VAL B C 1
ATOM 885 O O . VAL B 1 12 ? 5.824 5.898 2.471 1 97.44 12 VAL B O 1
ATOM 888 N N . ASP B 1 13 ? 7.676 6.16 1.236 1 93.81 13 ASP B N 1
ATOM 889 C CA . ASP B 1 13 ? 7.328 5.039 0.368 1 93.81 13 ASP B CA 1
ATOM 890 C C . ASP B 1 13 ? 7.688 3.707 1.021 1 93.81 13 ASP B C 1
ATOM 892 O O . ASP B 1 13 ? 6.914 2.75 0.952 1 93.81 13 ASP B O 1
ATOM 896 N N . LYS B 1 14 ? 8.859 3.754 1.614 1 92.75 14 LYS B N 1
ATOM 897 C CA . LYS B 1 14 ? 9.344 2.547 2.277 1 92.75 14 LYS B CA 1
ATOM 898 C C . LYS B 1 14 ? 8.375 2.094 3.369 1 92.75 14 LYS B C 1
ATOM 900 O O . LYS B 1 14 ? 8.172 0.895 3.564 1 92.75 14 LYS B O 1
ATOM 905 N N . HIS B 1 15 ? 7.801 2.957 4.043 1 96.94 15 HIS B N 1
ATOM 906 C CA . HIS B 1 15 ? 6.957 2.639 5.191 1 96.94 15 HIS B CA 1
ATOM 907 C C . HIS B 1 15 ? 5.488 2.91 4.883 1 96.94 15 HIS B C 1
ATOM 909 O O . HIS B 1 15 ? 4.699 3.18 5.793 1 96.94 15 HIS B O 1
ATOM 915 N N . GLN B 1 16 ? 5.137 2.889 3.627 1 96.5 16 GLN B N 1
ATOM 916 C CA . GLN B 1 16 ? 3.779 3.189 3.186 1 96.5 16 GLN B CA 1
ATOM 917 C C . GLN B 1 16 ? 2.754 2.359 3.949 1 96.5 16 GLN B C 1
ATOM 919 O O . GLN B 1 16 ? 1.785 2.898 4.488 1 96.5 16 GLN B O 1
ATOM 924 N N . CYS B 1 17 ? 2.961 1.056 4.066 1 96.5 17 CYS B N 1
ATOM 925 C CA . CYS B 1 17 ? 2.018 0.163 4.73 1 96.5 17 CYS B CA 1
ATOM 926 C C . CYS B 1 17 ? 1.848 0.542 6.199 1 96.5 17 CYS B C 1
ATOM 928 O O . CYS B 1 17 ? 0.724 0.625 6.695 1 96.5 17 CYS B O 1
ATOM 930 N N . ASP B 1 18 ? 2.93 0.848 6.887 1 97.5 18 ASP B N 1
ATOM 931 C CA . ASP B 1 18 ? 2.859 1.256 8.289 1 97.5 18 ASP B CA 1
ATOM 932 C C . ASP B 1 18 ? 2.113 2.578 8.438 1 97.5 18 ASP B C 1
ATOM 934 O O . ASP B 1 18 ? 1.301 2.738 9.352 1 97.5 18 ASP B O 1
ATOM 938 N N . LEU B 1 19 ? 2.375 3.434 7.586 1 98.31 19 LEU B N 1
ATOM 939 C CA . LEU B 1 19 ? 1.732 4.742 7.652 1 98.31 19 LEU B CA 1
ATOM 940 C C . LEU B 1 19 ? 0.233 4.625 7.406 1 98.31 19 LEU B C 1
ATOM 942 O O . LEU B 1 19 ? -0.566 5.262 8.094 1 98.31 19 LEU B O 1
ATOM 946 N N . ILE B 1 20 ? -0.159 3.828 6.512 1 97.81 20 ILE B N 1
ATOM 947 C CA . ILE B 1 20 ? -1.57 3.615 6.211 1 97.81 20 ILE B CA 1
ATOM 948 C C . ILE B 1 20 ? -2.27 3.002 7.422 1 97.81 20 ILE B C 1
ATOM 950 O O . ILE B 1 20 ? -3.402 3.365 7.746 1 97.81 20 ILE B O 1
ATOM 954 N N . LYS B 1 21 ? -1.595 2.221 8.07 1 96.75 21 LYS B N 1
ATOM 955 C CA . LYS B 1 21 ? -2.227 1.47 9.156 1 96.75 21 LYS B CA 1
ATOM 956 C C . LYS B 1 21 ? -2.154 2.236 10.469 1 96.75 21 LYS B C 1
ATOM 958 O O . LYS B 1 21 ? -3.033 2.1 11.32 1 96.75 21 LYS B O 1
ATOM 963 N N . ARG B 1 22 ? -1.185 3.004 10.625 1 98.06 22 ARG B N 1
ATOM 964 C CA . ARG B 1 22 ? -0.879 3.416 11.992 1 98.06 22 ARG B CA 1
ATOM 965 C C . ARG B 1 22 ? -1.068 4.918 12.164 1 98.06 22 ARG B C 1
ATOM 967 O O . ARG B 1 22 ? -1.146 5.414 13.289 1 98.06 22 ARG B O 1
ATOM 974 N N . VA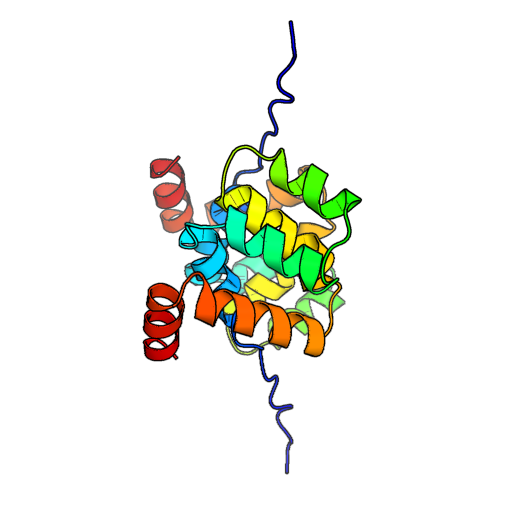L B 1 23 ? -1.08 5.633 11.102 1 98.38 23 VAL B N 1
ATOM 975 C CA . VAL B 1 23 ? -1.372 7.055 11.258 1 98.38 23 VAL B CA 1
ATOM 976 C C . VAL B 1 23 ? -2.713 7.23 11.969 1 98.38 23 VAL B C 1
ATOM 978 O O . VAL B 1 23 ? -3.691 6.555 11.641 1 98.38 23 VAL B O 1
ATOM 981 N N . SER B 1 24 ? -2.799 8.148 12.906 1 96.25 24 SER B N 1
ATOM 982 C CA . SER B 1 24 ? -4.012 8.359 13.688 1 96.25 24 SER B CA 1
ATOM 983 C C . SER B 1 24 ? -4.566 9.766 13.492 1 96.25 24 SER B C 1
ATOM 985 O O . SER B 1 24 ? -5.785 9.953 13.438 1 96.25 24 SER B O 1
ATOM 987 N N . ASN B 1 25 ? -3.73 10.766 13.375 1 95.5 25 ASN B N 1
ATOM 988 C CA . ASN B 1 25 ? -4.148 12.164 13.32 1 95.5 25 ASN B CA 1
ATOM 989 C C . ASN B 1 25 ? -4.137 12.695 11.883 1 95.5 25 ASN B C 1
ATOM 991 O O . ASN B 1 25 ? -3.48 13.688 11.586 1 95.5 25 ASN B O 1
ATOM 995 N N . ILE B 1 26 ? -4.988 12.18 11.078 1 98 26 ILE B N 1
ATOM 996 C CA . ILE B 1 26 ? -4.977 12.484 9.648 1 98 26 ILE B CA 1
ATOM 997 C C . ILE B 1 26 ? -5.508 13.898 9.414 1 98 26 ILE B C 1
ATOM 999 O O . ILE B 1 26 ? -5.129 14.555 8.445 1 98 26 ILE B O 1
ATOM 1003 N N . GLY B 1 27 ? -6.332 14.422 10.297 1 97.5 27 GLY B N 1
ATOM 1004 C CA . GLY B 1 27 ? -6.887 15.758 10.148 1 97.5 27 GLY B CA 1
ATOM 1005 C C . GLY B 1 27 ? -5.82 16.828 10.023 1 97.5 27 GLY B C 1
ATOM 1006 O O . GLY B 1 27 ? -5.707 17.484 8.984 1 97.5 27 GLY B O 1
ATOM 1007 N N . PRO B 1 28 ? -5.047 16.984 11.07 1 98.31 28 PRO B N 1
ATOM 1008 C CA . PRO B 1 28 ? -3.951 17.969 11.008 1 98.31 28 PRO B CA 1
ATOM 1009 C C . PRO B 1 28 ? -3.006 17.719 9.836 1 98.31 28 PRO B C 1
ATOM 1011 O O . PRO B 1 28 ? -2.482 18.672 9.25 1 98.31 28 PRO B O 1
ATOM 1014 N N . ILE B 1 29 ? -2.779 16.516 9.484 1 98.69 29 ILE B N 1
ATOM 1015 C CA . ILE B 1 29 ? -1.913 16.188 8.359 1 98.69 29 ILE B CA 1
ATOM 1016 C C . ILE B 1 29 ? -2.506 16.75 7.07 1 98.69 29 ILE B C 1
ATOM 1018 O O . ILE B 1 29 ? -1.813 17.422 6.305 1 98.69 29 ILE B O 1
ATOM 1022 N N . LEU B 1 30 ? -3.754 16.547 6.859 1 98.56 30 LEU B N 1
ATOM 1023 C CA . LEU B 1 30 ? -4.426 17.062 5.672 1 98.56 30 LEU B CA 1
ATOM 1024 C C . LEU B 1 30 ? -4.391 18.594 5.656 1 98.56 30 LEU B C 1
ATOM 1026 O O . LEU B 1 30 ? -4.184 19.203 4.602 1 98.56 30 LEU B O 1
ATOM 1030 N N . ASP B 1 31 ? -4.625 19.188 6.816 1 98.69 31 ASP B N 1
ATOM 1031 C CA . ASP B 1 31 ? -4.566 20.641 6.906 1 98.69 31 ASP B CA 1
ATOM 1032 C C . ASP B 1 31 ? -3.199 21.156 6.465 1 98.69 31 ASP B C 1
ATOM 1034 O O . ASP B 1 31 ? -3.113 22.156 5.727 1 98.69 31 ASP B O 1
ATOM 1038 N N . ASN B 1 32 ? -2.207 20.516 6.871 1 98.75 32 ASN B N 1
ATOM 1039 C CA . ASN B 1 32 ? -0.853 20.969 6.566 1 98.75 32 ASN B CA 1
ATOM 1040 C C . ASN B 1 32 ? -0.477 20.672 5.117 1 98.75 32 ASN B C 1
ATOM 1042 O O . ASN B 1 32 ? 0.235 21.453 4.484 1 98.75 32 ASN B O 1
ATOM 1046 N N . LEU B 1 33 ? -0.921 19.578 4.594 1 98.56 33 LEU B N 1
ATOM 1047 C CA . LEU B 1 33 ? -0.695 19.281 3.182 1 98.56 33 LEU B CA 1
ATOM 1048 C C . LEU B 1 33 ? -1.355 20.328 2.299 1 98.56 33 LEU B C 1
ATOM 1050 O O . LEU B 1 33 ? -0.802 20.719 1.266 1 98.56 33 LEU B O 1
ATOM 1054 N N . LEU B 1 34 ? -2.537 20.766 2.74 1 98.69 34 LEU B N 1
ATOM 1055 C CA . LEU B 1 34 ? -3.23 21.828 2.018 1 98.69 34 LEU B CA 1
ATOM 1056 C C . LEU B 1 34 ? -2.449 23.125 2.094 1 98.69 34 LEU B C 1
ATOM 1058 O O . LEU B 1 34 ? -2.262 23.812 1.079 1 98.69 34 LEU B O 1
ATOM 1062 N N . LYS B 1 35 ? -2.047 23.391 3.252 1 98.56 35 LYS B N 1
ATOM 1063 C CA . LYS B 1 35 ? -1.273 24.609 3.479 1 98.56 35 LYS B CA 1
ATOM 1064 C C . LYS B 1 35 ? -0.007 24.625 2.627 1 98.56 35 LYS B C 1
ATOM 1066 O O . LYS B 1 35 ? 0.373 25.672 2.088 1 98.56 35 LYS B O 1
ATOM 1071 N N . GLU B 1 36 ? 0.616 23.5 2.488 1 98.19 36 GLU B N 1
ATOM 1072 C CA . GLU B 1 36 ? 1.864 23.375 1.741 1 98.19 36 GLU B CA 1
ATOM 1073 C C . GLU B 1 36 ? 1.599 23.172 0.253 1 98.19 36 GLU B C 1
ATOM 1075 O O . GLU B 1 36 ? 2.531 22.969 -0.527 1 98.19 36 GLU B O 1
ATOM 1080 N N . GLN B 1 37 ? 0.48 23.156 -0.12 1 97.06 37 GLN B N 1
ATOM 1081 C CA . GLN B 1 37 ? 0.035 23.062 -1.508 1 97.06 37 GLN B CA 1
ATOM 1082 C C . GLN B 1 37 ? 0.418 21.734 -2.131 1 97.06 37 GLN B C 1
ATOM 1084 O O . GLN B 1 37 ? 0.688 21.656 -3.33 1 97.06 37 GLN B O 1
ATOM 1089 N N . ILE B 1 38 ? 0.487 20.766 -1.259 1 97.75 38 ILE B N 1
ATOM 1090 C CA . ILE B 1 38 ? 0.694 19.406 -1.73 1 97.75 38 ILE B CA 1
ATOM 1091 C C . ILE B 1 38 ? -0.619 18.844 -2.268 1 97.75 38 ILE B C 1
ATOM 1093 O O . ILE B 1 38 ? -0.621 18.062 -3.225 1 97.75 38 ILE B O 1
ATOM 1097 N N . ILE B 1 39 ? -1.674 19.188 -1.603 1 98.19 39 ILE B N 1
ATOM 1098 C CA . ILE B 1 39 ? -3.012 18.891 -2.104 1 98.19 39 ILE B CA 1
ATOM 1099 C C . ILE B 1 39 ? -3.797 20.188 -2.275 1 98.19 39 ILE B C 1
ATOM 1101 O O . ILE B 1 39 ? -3.482 21.203 -1.642 1 98.19 39 ILE B O 1
ATOM 1105 N N . GLN B 1 40 ? -4.68 20.219 -3.139 1 97.62 40 GLN B N 1
ATOM 1106 C CA . GLN B 1 40 ? -5.566 21.359 -3.336 1 97.62 40 GLN B CA 1
ATOM 1107 C C . GLN B 1 40 ? -6.875 21.188 -2.57 1 97.62 40 GLN B C 1
ATOM 1109 O O . GLN B 1 40 ? -7.156 20.109 -2.057 1 97.62 40 GLN B O 1
ATOM 1114 N N . ARG B 1 41 ? -7.641 22.219 -2.615 1 97.75 41 ARG B N 1
ATOM 1115 C CA . ARG B 1 41 ? -8.891 22.234 -1.865 1 97.75 41 ARG B CA 1
ATOM 1116 C C . ARG B 1 41 ? -9.805 21.094 -2.303 1 97.75 41 ARG B C 1
ATOM 1118 O O . ARG B 1 41 ? -10.453 20.453 -1.471 1 97.75 41 ARG B O 1
ATOM 1125 N N . GLU B 1 42 ? -9.797 20.734 -3.578 1 97.06 42 GLU B N 1
ATOM 1126 C CA . GLU B 1 42 ? -10.648 19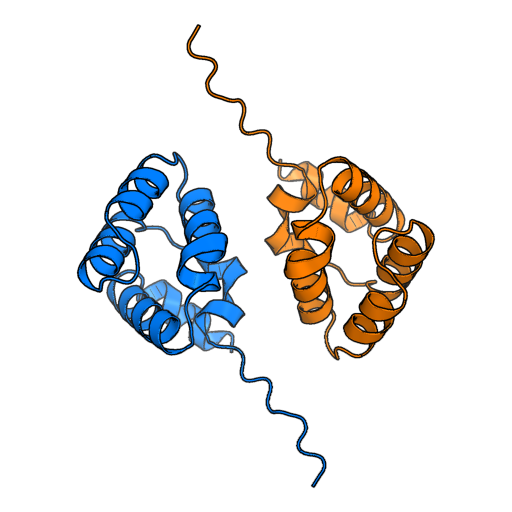.672 -4.086 1 97.06 42 GLU B CA 1
ATOM 1127 C C . GLU B 1 42 ? -10.25 18.312 -3.492 1 97.06 42 GLU B C 1
ATOM 1129 O O . GLU B 1 42 ? -11.102 17.562 -3.031 1 97.06 42 GLU B O 1
ATOM 1134 N N . ASP B 1 43 ? -8.938 18.078 -3.52 1 97.12 43 ASP B N 1
ATOM 1135 C CA . ASP B 1 43 ? -8.43 16.844 -2.914 1 97.12 43 ASP B CA 1
ATOM 1136 C C . ASP B 1 43 ? -8.742 16.812 -1.418 1 97.12 43 ASP B C 1
ATOM 1138 O O . ASP B 1 43 ? -9.164 15.773 -0.895 1 97.12 43 ASP B O 1
ATOM 1142 N N . TYR B 1 44 ? -8.523 17.875 -0.817 1 97.88 44 TYR B N 1
ATOM 1143 C CA . TYR B 1 44 ? -8.75 17.984 0.619 1 97.88 44 TYR B CA 1
ATOM 1144 C C . TYR B 1 44 ? -10.18 17.625 0.981 1 97.88 44 TYR B C 1
ATOM 1146 O O . TYR B 1 44 ? -10.414 16.781 1.852 1 97.88 44 TYR B O 1
ATOM 1154 N N . ASP B 1 45 ? -11.133 18.172 0.342 1 98 45 ASP B N 1
ATOM 1155 C CA . ASP B 1 45 ? -12.539 17.938 0.639 1 98 45 ASP B CA 1
ATOM 1156 C C . ASP B 1 45 ? -12.938 16.484 0.362 1 98 45 ASP B C 1
ATOM 1158 O O . ASP B 1 45 ? -13.68 15.891 1.133 1 98 45 ASP B O 1
ATOM 1162 N N . THR B 1 46 ? -12.422 16.031 -0.714 1 97.44 46 THR B N 1
ATOM 1163 C CA . THR B 1 46 ? -12.719 14.656 -1.093 1 97.44 46 THR B CA 1
ATOM 1164 C C . THR B 1 46 ? -12.172 13.68 -0.058 1 97.44 46 THR B C 1
ATOM 1166 O O . THR B 1 46 ? -12.875 12.766 0.378 1 97.44 46 THR B O 1
ATOM 1169 N N . ILE B 1 47 ? -10.961 13.875 0.373 1 97.75 47 ILE B N 1
ATOM 1170 C CA . ILE B 1 47 ? -10.312 12.961 1.309 1 97.75 47 ILE B CA 1
ATOM 1171 C C . ILE B 1 47 ? -10.93 13.117 2.695 1 97.75 47 ILE B C 1
ATOM 1173 O O . ILE B 1 47 ? -11.148 12.133 3.4 1 97.75 47 ILE B O 1
ATOM 1177 N N . ARG B 1 48 ? -11.266 14.305 3.027 1 97.62 48 ARG B N 1
ATOM 1178 C CA . ARG B 1 48 ? -11.859 14.578 4.332 1 97.62 48 ARG B CA 1
ATOM 1179 C C . ARG B 1 48 ? -13.203 13.875 4.48 1 97.62 48 ARG B C 1
ATOM 1181 O O . ARG B 1 48 ? -13.586 13.484 5.586 1 97.62 48 ARG B O 1
ATOM 1188 N N . ALA B 1 49 ? -13.875 13.656 3.445 1 97.25 49 ALA B N 1
ATOM 1189 C CA . ALA B 1 49 ? -15.211 13.062 3.475 1 97.25 49 ALA B CA 1
ATOM 1190 C C . ALA B 1 49 ? -15.133 11.547 3.65 1 97.25 49 ALA B C 1
ATOM 1192 O O . ALA B 1 49 ? -16.125 10.898 3.975 1 97.25 49 ALA B O 1
ATOM 1193 N N . ILE B 1 50 ? -14.008 11 3.422 1 95.62 50 ILE B N 1
ATOM 1194 C CA . ILE B 1 50 ? -13.812 9.562 3.578 1 95.62 50 ILE B CA 1
ATOM 1195 C C . ILE B 1 50 ? -13.906 9.188 5.055 1 95.62 50 ILE B C 1
ATOM 1197 O O . ILE B 1 50 ? -13.336 9.867 5.914 1 95.62 50 ILE B O 1
ATOM 1201 N N . PRO B 1 51 ? -14.641 8.195 5.316 1 94.44 51 PRO B N 1
ATOM 1202 C CA . PRO B 1 51 ? -14.977 7.926 6.715 1 94.44 51 PRO B CA 1
ATOM 1203 C C . PRO B 1 51 ? -13.766 7.477 7.535 1 94.44 51 PRO B C 1
ATOM 1205 O O . PRO B 1 51 ? -13.625 7.875 8.695 1 94.44 51 PRO B O 1
ATOM 1208 N N . THR B 1 52 ? -12.859 6.57 7.062 1 94.25 52 THR B N 1
ATOM 1209 C CA . THR B 1 52 ? -11.805 6 7.891 1 94.25 52 THR B CA 1
ATOM 1210 C C . THR B 1 52 ? -10.453 6.617 7.539 1 94.25 52 THR B C 1
ATOM 1212 O O . THR B 1 52 ? -10.203 6.969 6.383 1 94.25 52 THR B O 1
ATOM 1215 N N . THR B 1 53 ? -9.57 6.652 8.586 1 97.06 53 THR B N 1
ATOM 1216 C CA . THR B 1 53 ? -8.227 7.191 8.414 1 97.06 53 THR B CA 1
ATOM 1217 C C . THR B 1 53 ? -7.422 6.34 7.434 1 97.06 53 THR B C 1
ATOM 1219 O O . THR B 1 53 ? -6.668 6.871 6.617 1 97.06 53 THR B O 1
ATOM 1222 N N . GLN B 1 54 ? -7.613 5.086 7.539 1 94.81 54 GLN B N 1
ATOM 1223 C CA . GLN B 1 54 ? -6.863 4.191 6.66 1 94.81 54 GLN B CA 1
ATOM 1224 C C . GLN B 1 54 ? -7.195 4.461 5.195 1 94.81 54 GLN B C 1
ATOM 1226 O O . GLN B 1 54 ? -6.297 4.523 4.355 1 94.81 54 GLN B O 1
ATOM 1231 N N . GLU B 1 55 ? -8.43 4.617 4.922 1 94.19 55 GLU B N 1
ATOM 1232 C CA . GLU B 1 55 ? -8.836 4.898 3.547 1 94.19 55 GLU B CA 1
ATOM 1233 C C . GLU B 1 55 ? -8.406 6.297 3.119 1 94.19 55 GLU B C 1
ATOM 1235 O O . GLU B 1 55 ? -8.07 6.52 1.953 1 94.19 55 GLU B O 1
ATOM 1240 N N . LYS B 1 56 ? -8.406 7.242 4.016 1 97.25 56 LYS B N 1
ATOM 1241 C CA . LYS B 1 56 ? -7.867 8.562 3.711 1 97.25 56 LYS B CA 1
ATOM 1242 C C . LYS B 1 56 ? -6.395 8.477 3.312 1 97.25 56 LYS B C 1
ATOM 1244 O O . LYS B 1 56 ? -5.984 9.07 2.312 1 97.25 56 LYS B O 1
ATOM 1249 N N . MET B 1 57 ? -5.633 7.691 4.055 1 97.69 57 MET B N 1
ATOM 1250 C CA . MET B 1 57 ? -4.207 7.512 3.785 1 97.69 57 MET B CA 1
ATOM 1251 C C . MET B 1 57 ? -3.99 6.812 2.447 1 97.69 57 MET B C 1
ATOM 1253 O O . MET B 1 57 ? -3.109 7.199 1.677 1 97.69 57 MET B O 1
ATOM 1257 N N . ARG B 1 58 ? -4.781 5.812 2.199 1 94.88 58 ARG B N 1
ATOM 1258 C CA . ARG B 1 58 ? -4.684 5.113 0.922 1 94.88 58 ARG B CA 1
ATOM 1259 C C . ARG B 1 58 ? -4.949 6.062 -0.242 1 94.88 58 ARG B C 1
ATOM 1261 O O . ARG B 1 58 ? -4.254 6.012 -1.26 1 94.88 58 ARG B O 1
ATOM 1268 N N . THR B 1 59 ? -5.957 6.902 -0.086 1 94.5 59 THR B N 1
ATOM 1269 C CA . THR B 1 59 ? -6.305 7.863 -1.127 1 94.5 59 THR B CA 1
ATOM 1270 C C . THR B 1 59 ? -5.188 8.883 -1.317 1 94.5 59 THR B C 1
ATOM 1272 O O . THR B 1 59 ? -4.879 9.273 -2.447 1 94.5 59 THR B O 1
ATOM 1275 N N . LEU B 1 60 ? -4.566 9.305 -0.262 1 97.19 60 LEU B N 1
ATOM 1276 C CA . LEU B 1 60 ? -3.428 10.211 -0.332 1 97.19 60 LEU B CA 1
ATOM 1277 C C . LEU B 1 60 ? -2.277 9.586 -1.107 1 97.19 60 LEU B C 1
ATOM 1279 O O . LEU B 1 60 ? -1.696 10.219 -1.991 1 97.19 60 LEU B O 1
ATOM 1283 N N . TYR B 1 61 ? -1.979 8.352 -0.794 1 95.19 61 TYR B N 1
ATOM 1284 C CA . TYR B 1 61 ? -0.846 7.66 -1.401 1 95.19 61 TYR B CA 1
ATOM 1285 C C . TYR B 1 61 ? -1.121 7.348 -2.867 1 95.19 61 TYR B C 1
ATOM 1287 O O . TYR B 1 61 ? -0.203 7.352 -3.691 1 95.19 61 TYR B O 1
ATOM 1295 N N . SER B 1 62 ? -2.336 7.094 -3.207 1 91.88 62 SER B N 1
ATOM 1296 C CA . SER B 1 62 ? -2.674 6.699 -4.57 1 91.88 62 SER B CA 1
ATOM 1297 C C . SER B 1 62 ? -2.824 7.922 -5.477 1 91.88 62 SER B C 1
ATOM 1299 O O . SER B 1 62 ? -2.848 7.793 -6.699 1 91.88 62 SER B O 1
ATOM 1301 N N . GLY B 1 63 ? -2.92 9.055 -4.961 1 93.25 63 GLY B N 1
ATOM 1302 C CA . GLY B 1 63 ? -3.125 10.289 -5.707 1 93.25 63 GLY B CA 1
ATOM 1303 C C . GLY B 1 63 ? -1.961 11.258 -5.594 1 93.25 63 GLY B C 1
ATOM 1304 O O . GLY B 1 63 ? -0.935 11.078 -6.254 1 93.25 63 GLY B O 1
ATOM 1305 N N . PRO B 1 64 ? -2.186 12.242 -4.746 1 95.62 64 PRO B N 1
ATOM 1306 C CA . PRO B 1 64 ? -1.223 13.344 -4.742 1 95.62 64 PRO B CA 1
ATOM 1307 C C . PRO B 1 64 ? 0.191 12.898 -4.379 1 95.62 64 PRO B C 1
ATOM 1309 O O . PRO B 1 64 ? 1.167 13.414 -4.926 1 95.62 64 PRO B O 1
ATOM 1312 N N . LEU B 1 65 ? 0.345 12.008 -3.457 1 95.25 65 LEU B N 1
ATOM 1313 C CA . LEU B 1 65 ? 1.675 11.578 -3.035 1 95.25 65 LEU B CA 1
ATOM 1314 C C . LEU B 1 65 ? 2.342 10.734 -4.117 1 95.25 65 LEU B C 1
ATOM 1316 O O . LEU B 1 65 ? 3.562 10.781 -4.285 1 95.25 65 LEU B O 1
ATOM 1320 N N . ASN B 1 66 ? 1.522 9.969 -4.758 1 91.12 66 ASN B N 1
ATOM 1321 C CA . ASN B 1 66 ? 2.043 9.172 -5.867 1 91.12 66 ASN B CA 1
ATOM 1322 C C . ASN B 1 66 ? 2.439 10.055 -7.051 1 91.12 66 ASN B C 1
ATOM 1324 O O . ASN B 1 66 ? 3.436 9.781 -7.723 1 91.12 66 ASN B O 1
ATOM 1328 N N . ALA B 1 67 ? 1.622 10.977 -7.285 1 91.69 67 ALA B N 1
ATOM 1329 C CA . ALA B 1 67 ? 1.86 11.875 -8.414 1 91.69 67 ALA B CA 1
ATOM 1330 C C . ALA B 1 67 ? 2.977 12.867 -8.094 1 91.69 67 ALA B C 1
ATOM 1332 O O . ALA B 1 67 ? 3.598 13.422 -9 1 91.69 67 ALA B O 1
ATOM 1333 N N . GLY B 1 68 ? 3.1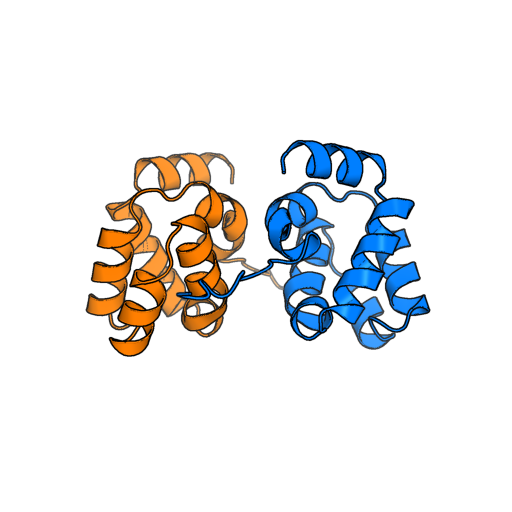76 12.93 -6.793 1 90.94 68 GLY B N 1
ATOM 1334 C CA . GLY B 1 68 ? 4.176 13.906 -6.383 1 90.94 68 GLY B CA 1
ATOM 1335 C C . GLY B 1 68 ? 5.594 13.383 -6.484 1 90.94 68 GLY B C 1
ATOM 1336 O O . GLY B 1 68 ? 5.82 12.172 -6.445 1 90.94 68 GLY B O 1
ATOM 1337 N N . GLY B 1 69 ? 6.586 14.148 -6.699 1 91.5 69 GLY B N 1
ATOM 1338 C CA . GLY B 1 69 ? 7.996 13.797 -6.738 1 91.5 69 GLY B CA 1
ATOM 1339 C C . GLY B 1 69 ? 8.648 13.781 -5.367 1 91.5 69 GLY B C 1
ATOM 1340 O O . GLY B 1 69 ? 7.953 13.836 -4.348 1 91.5 69 GLY B O 1
ATOM 1341 N N . HIS B 1 70 ? 9.898 13.633 -5.367 1 93.62 70 HIS B N 1
ATOM 1342 C CA . HIS B 1 70 ? 10.688 13.531 -4.145 1 93.62 70 HIS B CA 1
ATOM 1343 C C . HIS B 1 70 ? 10.453 14.734 -3.234 1 93.62 70 HIS B C 1
ATOM 1345 O O . HIS B 1 70 ? 10.406 14.594 -2.012 1 93.62 70 HIS B O 1
ATOM 1351 N N . ALA B 1 71 ? 10.281 15.875 -3.826 1 95.62 71 ALA B N 1
ATOM 1352 C CA . ALA B 1 71 ? 10.086 17.078 -3.035 1 95.62 71 ALA B CA 1
ATOM 1353 C C . ALA B 1 71 ? 8.766 17.016 -2.262 1 95.62 71 ALA B C 1
ATOM 1355 O O . ALA B 1 71 ? 8.703 17.438 -1.103 1 95.62 71 ALA B O 1
ATOM 1356 N N . CYS B 1 72 ? 7.723 16.531 -2.904 1 97.31 72 CYS B N 1
ATOM 1357 C CA . CYS B 1 72 ? 6.43 16.344 -2.256 1 97.31 72 CYS B CA 1
ATOM 1358 C C . CYS B 1 72 ? 6.543 15.383 -1.079 1 97.31 72 CYS B C 1
ATOM 1360 O O . CYS B 1 72 ? 6.02 15.656 0.002 1 97.31 72 CYS B O 1
ATOM 1362 N N . LYS B 1 73 ? 7.285 14.352 -1.257 1 97.12 73 LYS B N 1
ATOM 1363 C CA . LYS B 1 73 ? 7.465 13.352 -0.209 1 97.12 73 LYS B CA 1
ATOM 1364 C C . LYS B 1 73 ? 8.289 13.906 0.948 1 97.12 73 LYS B C 1
ATOM 1366 O O . LYS B 1 73 ? 8.039 13.578 2.109 1 97.12 73 LYS B O 1
ATOM 1371 N N . ASP B 1 74 ? 9.211 14.805 0.619 1 97.94 74 ASP B N 1
ATOM 1372 C CA . ASP B 1 74 ? 9.969 15.484 1.664 1 97.94 74 ASP B CA 1
ATOM 1373 C C . ASP B 1 74 ? 9.047 16.312 2.562 1 97.94 74 ASP B C 1
ATOM 1375 O O . ASP B 1 74 ? 9.188 16.297 3.787 1 97.94 74 ASP B O 1
ATOM 1379 N N . ILE B 1 75 ? 8.18 16.984 1.939 1 98.5 75 ILE B N 1
ATOM 1380 C CA . ILE B 1 75 ? 7.254 17.828 2.688 1 98.5 75 ILE B CA 1
ATOM 1381 C C . ILE B 1 75 ? 6.332 16.953 3.543 1 98.5 75 ILE B C 1
ATOM 1383 O O . ILE B 1 75 ? 6.113 17.25 4.723 1 98.5 75 ILE B O 1
ATOM 1387 N N . PHE B 1 76 ? 5.828 15.883 2.932 1 98.75 76 PHE B N 1
ATOM 1388 C CA . PHE B 1 76 ? 4.969 14.945 3.654 1 98.75 76 PHE B CA 1
ATOM 1389 C C . PHE B 1 76 ? 5.699 14.359 4.855 1 98.75 76 PHE B C 1
ATOM 1391 O O . PHE B 1 76 ? 5.137 14.281 5.949 1 98.75 76 PHE B O 1
ATOM 1398 N N . TYR B 1 77 ? 6.914 14.055 4.59 1 98.56 77 TYR B N 1
ATOM 1399 C CA . TYR B 1 77 ? 7.723 13.516 5.676 1 98.56 77 TYR B CA 1
ATOM 1400 C C . TYR B 1 77 ? 7.84 14.516 6.82 1 98.56 77 TYR B C 1
ATOM 1402 O O . TYR B 1 77 ? 7.703 14.148 7.992 1 98.56 77 TYR B O 1
ATOM 1410 N N . LYS B 1 78 ? 8.102 15.719 6.566 1 98.69 78 LYS B N 1
ATOM 1411 C CA . LYS B 1 78 ? 8.227 16.766 7.586 1 98.69 78 LYS B CA 1
ATOM 1412 C C . LYS B 1 78 ? 6.926 16.938 8.359 1 98.69 78 LYS B C 1
ATOM 1414 O O . LYS B 1 78 ? 6.941 17.109 9.578 1 98.69 78 LYS B O 1
ATOM 1419 N N . ILE B 1 79 ? 5.875 16.859 7.668 1 98.75 79 ILE B N 1
ATOM 1420 C CA . ILE B 1 79 ? 4.562 16.953 8.297 1 98.75 79 ILE B CA 1
ATOM 1421 C C . ILE B 1 79 ? 4.352 15.781 9.25 1 98.75 79 ILE B C 1
ATOM 1423 O O . ILE B 1 79 ? 3.875 15.961 10.375 1 98.75 79 ILE B O 1
ATOM 1427 N N . LEU B 1 80 ? 4.73 14.617 8.836 1 98.62 80 LEU B N 1
ATOM 1428 C CA . LEU B 1 80 ? 4.617 13.438 9.695 1 98.62 80 LEU B CA 1
ATOM 1429 C C . LEU B 1 80 ? 5.484 13.586 10.938 1 98.62 80 LEU B C 1
ATOM 1431 O O . LEU B 1 80 ? 5.074 13.195 12.039 1 98.62 80 LEU B O 1
ATOM 1435 N N . GLU B 1 81 ? 6.629 14.102 10.711 1 98.25 81 GLU B N 1
ATOM 1436 C CA . GLU B 1 81 ? 7.531 14.289 11.844 1 98.25 81 GLU B CA 1
ATOM 1437 C C . GLU B 1 81 ? 6.891 15.172 12.922 1 98.25 81 GLU B C 1
ATOM 1439 O O . GLU B 1 81 ? 7.141 14.984 14.109 1 98.25 81 GLU B O 1
ATOM 1444 N N . GLU B 1 82 ? 6.105 16.062 12.484 1 97.69 82 GLU B N 1
ATOM 1445 C CA . GLU B 1 82 ? 5.461 16.984 13.406 1 97.69 82 GLU B CA 1
ATOM 1446 C C . GLU B 1 82 ? 4.176 16.406 13.984 1 97.69 82 GLU B C 1
ATOM 1448 O O . GLU B 1 82 ? 3.957 16.453 15.195 1 97.69 82 GLU B O 1
ATOM 1453 N N . ASP B 1 83 ? 3.357 15.828 13.195 1 98.06 83 ASP B N 1
ATOM 1454 C CA . ASP B 1 83 ? 2.008 15.445 13.602 1 98.06 83 ASP B CA 1
ATOM 1455 C C . ASP B 1 83 ? 1.976 14 14.102 1 98.06 83 ASP B C 1
ATOM 1457 O O . ASP B 1 83 ? 1.031 13.594 14.781 1 98.06 83 ASP B O 1
ATOM 1461 N N . GLU B 1 84 ? 2.941 13.203 13.727 1 98.31 84 GLU B N 1
ATOM 1462 C CA . GLU B 1 84 ? 3.049 11.797 14.109 1 98.31 84 GLU B CA 1
ATOM 1463 C C . GLU B 1 84 ? 4.465 11.461 14.57 1 98.31 84 GLU B C 1
ATOM 1465 O O . GLU B 1 84 ? 5.066 10.492 14.094 1 98.31 84 GLU B O 1
ATOM 1470 N N . SER B 1 85 ? 4.961 12.211 15.438 1 98.12 85 SER B N 1
ATOM 1471 C CA . SER B 1 85 ? 6.367 12.141 15.836 1 98.12 85 SER B CA 1
ATOM 1472 C C . SER B 1 85 ? 6.719 10.766 16.391 1 98.12 85 SER B C 1
ATOM 1474 O O . SER B 1 85 ? 7.766 10.211 16.062 1 98.12 85 SER B O 1
ATOM 1476 N N . PHE B 1 86 ? 5.891 10.211 17.25 1 98.06 86 PHE B N 1
ATOM 1477 C CA . PHE B 1 86 ? 6.184 8.914 17.859 1 98.06 86 PHE B CA 1
ATOM 1478 C C . PHE B 1 86 ? 6.184 7.809 16.812 1 98.06 86 PHE B C 1
ATOM 1480 O O . PHE B 1 86 ? 7.031 6.918 16.844 1 98.06 86 PHE B O 1
ATOM 1487 N N . LEU B 1 87 ? 5.27 7.926 15.945 1 98.31 87 LEU B N 1
ATOM 1488 C CA . LEU B 1 87 ? 5.211 6.934 14.875 1 98.31 87 LEU B CA 1
ATOM 1489 C C . LEU B 1 87 ? 6.465 7 14 1 98.31 87 LEU B C 1
ATOM 1491 O O . LEU B 1 87 ? 7.07 5.969 13.703 1 98.31 87 LEU B O 1
ATOM 1495 N N . VAL B 1 88 ? 6.879 8.133 13.594 1 98.31 88 VAL B N 1
ATOM 1496 C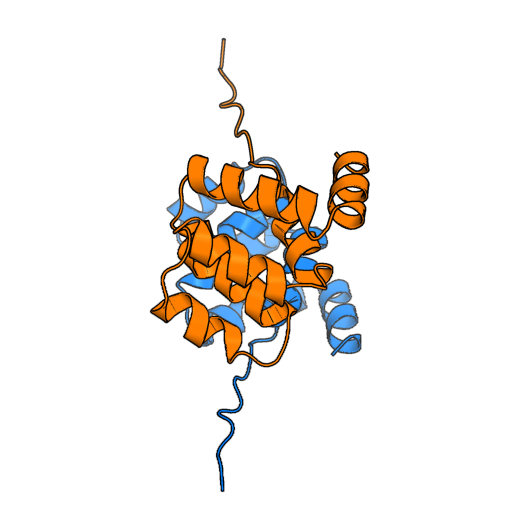 CA . VAL B 1 88 ? 8.055 8.32 12.75 1 98.31 88 VAL B CA 1
ATOM 1497 C C . VAL B 1 88 ? 9.297 7.797 13.469 1 98.31 88 VAL B C 1
ATOM 1499 O O . VAL B 1 88 ? 10.141 7.129 12.867 1 98.31 88 VAL B O 1
ATOM 1502 N N . ALA B 1 89 ? 9.391 8.164 14.742 1 98.06 89 ALA B N 1
ATOM 1503 C CA . ALA B 1 89 ? 10.523 7.68 15.531 1 98.06 89 ALA B CA 1
ATOM 1504 C C . ALA B 1 89 ? 10.562 6.152 15.539 1 98.06 89 ALA B C 1
ATOM 1506 O O . ALA B 1 89 ? 11.641 5.555 15.406 1 98.06 89 ALA B O 1
ATOM 1507 N N . ASP B 1 90 ? 9.492 5.551 15.719 1 98.12 90 ASP B N 1
ATOM 1508 C CA . ASP B 1 90 ? 9.398 4.094 15.742 1 98.12 90 ASP B CA 1
ATOM 1509 C C . ASP B 1 90 ? 9.797 3.498 14.391 1 98.12 90 ASP B C 1
ATOM 1511 O O . ASP B 1 90 ? 10.531 2.508 14.336 1 98.12 90 ASP B O 1
ATOM 1515 N N . LEU B 1 91 ? 9.336 4.109 13.352 1 97.44 91 LEU B N 1
ATOM 1516 C CA . LEU B 1 91 ? 9.641 3.613 12.008 1 97.44 91 LEU B CA 1
ATOM 1517 C C . LEU B 1 91 ? 11.125 3.764 11.703 1 97.44 91 LEU B C 1
ATOM 1519 O O . LEU B 1 91 ? 11.711 2.918 11.016 1 97.44 91 LEU B O 1
ATOM 1523 N N . LYS B 1 92 ? 11.766 4.801 12.156 1 96.5 92 LYS B N 1
ATOM 1524 C CA . LYS B 1 92 ? 13.195 5.008 11.953 1 96.5 92 LYS B CA 1
ATOM 1525 C C . LYS B 1 92 ? 14.016 3.906 12.625 1 96.5 92 LYS B C 1
ATOM 1527 O O . LYS B 1 92 ? 15.086 3.541 12.133 1 96.5 92 LYS B O 1
ATOM 1532 N N . ARG B 1 93 ? 13.477 3.355 13.641 1 95.25 93 ARG B N 1
ATOM 1533 C CA . ARG B 1 93 ? 14.18 2.295 14.359 1 95.25 93 ARG B CA 1
ATOM 1534 C C . ARG B 1 93 ? 14.125 0.982 13.586 1 95.25 93 ARG B C 1
ATOM 1536 O O . ARG B 1 93 ? 14.945 0.088 13.805 1 95.25 93 ARG B O 1
ATOM 1543 N N . THR B 1 94 ? 13.164 0.831 12.773 1 89.25 94 THR B N 1
ATOM 1544 C CA . THR B 1 94 ? 13.008 -0.4 12.008 1 89.25 94 THR B CA 1
ATOM 1545 C C . THR B 1 94 ? 13.875 -0.363 10.75 1 89.25 94 THR B C 1
ATOM 1547 O O . THR B 1 94 ? 13.969 -1.357 10.023 1 89.25 94 THR B O 1
ATOM 1550 N N . GLU B 1 95 ? 14.484 0.674 10.383 1 79.81 95 GLU B N 1
ATOM 1551 C CA . GLU B 1 95 ? 15.336 0.791 9.195 1 79.81 95 GLU B CA 1
ATOM 1552 C C . GLU B 1 95 ? 16.703 0.183 9.445 1 79.81 95 GLU B C 1
ATOM 1554 O O . GLU B 1 95 ? 17.203 0.182 10.578 1 79.81 95 GLU B O 1
#

Organism: Dicentrarchus labrax (NCBI:txid13489)

Foldseek 3Di:
DPCPVPPDDDLCRVCLVVCLPPPDPVPQLLVQCCVVVLDDPVLSVVLVPDDDSSVSSVSCVVPSVVPDDPVSSVSSLVSCCVRVVVSSVVSVVVD/DPCPVPPDDDLCRVCLVVCLPPPDPVPQLLVQCCVVVLDDPVLSVVLVPDDDSSVSSVSCVVPSVVPDDPVSSVSSLVSCCVRVVVSSVVSVVVD